Protein AF-A0A7C3XNY8-F1 (afdb_monomer)

Sequence (249 aa):
MNMNRGFSNSGWKVAAVLIVFAVLTIWLANQIARKTAIANVETVFAGAVVGDSQRLESARDAARNGQVDRAVHEYLTAIDEDPSTAAVAIPEMVGALLTAARQCADGNDHVSESRHINVCYQTLARLIQDDSRNRRLSRQAREKLFAETARVRSWGHDRARAHILEADRLRRAAKGFWNDDEDMQAQSLHMVNLAWSYYPHFTTEQWMVSKMYEIWADMKDELSGWQYRQVMERDRLLLGRVIEAPGRQ

Radius of gyration: 34.46 Å; Cα contacts (8 Å, |Δi|>4): 216; chains: 1; bounding box: 88×40×121 Å

Solvent-accessible surface area (backbone atoms only — not comparable to full-atom values): 13324 Å² total; per-residue (Å²): 142,81,86,83,81,81,79,64,87,60,59,64,58,54,52,52,52,53,52,54,51,52,52,51,52,54,53,50,52,52,53,49,52,51,54,52,52,52,53,53,50,52,52,54,50,51,57,51,55,56,58,62,43,54,38,46,49,52,12,49,53,26,40,76,70,67,37,51,72,57,12,47,50,29,30,52,48,36,29,73,77,38,38,80,49,30,52,56,37,52,62,51,47,50,50,44,37,53,49,52,19,49,54,24,46,78,68,70,34,56,65,61,16,51,49,33,51,51,51,49,50,52,51,48,51,48,52,51,54,52,33,74,75,66,65,64,54,46,72,65,23,48,55,45,52,54,52,50,48,52,50,52,39,52,50,44,26,55,49,29,51,50,28,44,54,51,16,51,51,30,44,55,55,22,72,72,45,103,57,77,38,62,66,40,34,50,51,15,47,48,25,36,45,55,25,51,50,36,53,72,83,32,54,72,50,67,67,57,54,54,48,44,50,54,54,46,55,53,41,63,73,69,36,54,78,64,60,48,49,51,47,52,61,73,45,39,77,49,49,68,70,74,75,69,68,94,78,87,130

Nearest PDB structures (foldseek):
  7oqs-assembly1_A-2  TM=2.641E-01  e=2.339E-01  Homo sapiens
  7oq8-assembly1_C  TM=2.379E-01  e=2.569E-01  Homo sapiens
  6y44-assembly1_A-2  TM=2.390E-01  e=3.246E-01  Homo sapiens
  8j07-assembly1_d3  TM=2.468E-01  e=2.956E-01  Homo sapiens

pLDDT: mean 81.44, std 16.88, range [32.78, 96.44]

Mean predicted aligned error: 12.91 Å

Secondary structure (DSSP, 8-state):
--------TTHHHHHHHHHHHHHHHHHHHHHHHHHHHHHHHHHHHHHHHHHHHHHHHHHHHHHHTT-HHHHHHHHHHHHHH-GGGHHHHHHHHHHHHHHHHHHHHHTT-HHHHHHHHHHHHHHHHHHHHHHHHH--S-HHHHHHHHHHHHHHHHHHHHHHHHHHHHHHHHHHHHTTSSS--HHHHHHHHHHHHHHHTTTTTT--SHHHHHHHHHHHHHHHHHS-HHHHHHHHHHTTTTTSS----S---

Structure (mmCIF, N/CA/C/O backbone):
data_AF-A0A7C3XNY8-F1
#
_entry.id   AF-A0A7C3XNY8-F1
#
loop_
_atom_site.group_PDB
_atom_site.id
_atom_site.type_symbol
_atom_site.label_atom_id
_atom_site.label_alt_id
_atom_site.label_comp_id
_atom_site.label_asym_id
_atom_site.label_entity_id
_atom_site.label_seq_id
_atom_site.pdbx_PDB_ins_code
_atom_site.Cartn_x
_atom_site.Cartn_y
_atom_site.Cartn_z
_atom_site.occupancy
_atom_site.B_iso_or_equiv
_atom_site.auth_seq_id
_atom_site.auth_comp_id
_atom_site.auth_asym_id
_atom_site.auth_atom_id
_atom_site.pdbx_PDB_model_num
ATOM 1 N N . MET A 1 1 ? -67.050 2.068 87.686 1.00 39.84 1 MET A N 1
ATOM 2 C CA . MET A 1 1 ? -65.901 1.495 86.953 1.00 39.84 1 MET A CA 1
ATOM 3 C C . MET A 1 1 ? -65.533 2.449 85.831 1.00 39.84 1 MET A C 1
ATOM 5 O O . MET A 1 1 ? -66.282 2.536 84.876 1.00 39.84 1 MET A O 1
ATOM 9 N N . ASN A 1 2 ? -64.443 3.200 85.977 1.00 40.66 2 ASN A N 1
ATOM 10 C CA . ASN A 1 2 ? -63.848 3.997 84.902 1.00 40.66 2 ASN A CA 1
ATOM 11 C C . ASN A 1 2 ? -62.331 3.941 85.096 1.00 40.66 2 ASN A C 1
ATOM 13 O O . ASN A 1 2 ? -61.802 4.541 86.028 1.00 40.66 2 ASN A O 1
ATOM 17 N N . MET A 1 3 ? -61.644 3.159 84.263 1.00 40.53 3 MET A N 1
ATOM 18 C CA . MET A 1 3 ? -60.184 3.132 84.210 1.00 40.53 3 MET A CA 1
ATOM 19 C C . MET A 1 3 ? -59.721 4.153 83.171 1.00 40.53 3 MET A C 1
ATOM 21 O O . MET A 1 3 ? -59.725 3.878 81.974 1.00 40.53 3 MET A O 1
ATOM 25 N N . ASN A 1 4 ? -59.309 5.331 83.639 1.00 44.25 4 ASN A N 1
ATOM 26 C CA . ASN A 1 4 ? -58.570 6.298 82.832 1.00 44.25 4 ASN A CA 1
ATOM 27 C C . ASN A 1 4 ? -57.123 5.803 82.675 1.00 44.25 4 ASN A C 1
ATOM 29 O O . ASN A 1 4 ? -56.337 5.845 83.621 1.00 44.25 4 ASN A O 1
ATOM 33 N N . ARG A 1 5 ? -56.763 5.327 81.479 1.00 52.94 5 ARG A N 1
ATOM 34 C CA . ARG A 1 5 ? -55.367 5.068 81.103 1.00 52.94 5 ARG A CA 1
ATOM 35 C C . ARG A 1 5 ? -54.710 6.389 80.708 1.00 52.94 5 ARG A C 1
ATOM 37 O O . ARG A 1 5 ? -54.901 6.872 79.597 1.00 52.94 5 ARG A O 1
ATOM 44 N N . GLY A 1 6 ? -53.930 6.964 81.618 1.00 47.25 6 GLY A N 1
ATOM 45 C CA . GLY A 1 6 ? -53.019 8.063 81.311 1.00 47.25 6 GLY A CA 1
ATOM 46 C C . GLY A 1 6 ? -51.830 7.553 80.500 1.00 47.25 6 GLY A C 1
ATOM 47 O O . GLY A 1 6 ? -50.854 7.071 81.069 1.00 47.25 6 GLY A O 1
ATOM 48 N N . PHE A 1 7 ? -51.902 7.647 79.172 1.00 48.78 7 PHE A N 1
ATOM 49 C CA . PHE A 1 7 ? -50.709 7.538 78.336 1.00 48.78 7 PHE A CA 1
ATOM 50 C C . PHE A 1 7 ? -49.888 8.821 78.491 1.00 48.78 7 PHE A C 1
ATOM 52 O O . PHE A 1 7 ? -50.322 9.912 78.131 1.00 48.78 7 PHE A O 1
ATOM 59 N N . SER A 1 8 ? -48.702 8.676 79.081 1.00 54.06 8 SER A N 1
ATOM 60 C CA . SER A 1 8 ? -47.742 9.756 79.291 1.00 54.06 8 SER A CA 1
ATOM 61 C C . SER A 1 8 ? -47.323 10.408 77.967 1.00 54.06 8 SER A C 1
ATOM 63 O O . SER A 1 8 ? -46.847 9.741 77.046 1.00 54.06 8 SER A O 1
ATOM 65 N N . ASN A 1 9 ? -47.399 11.739 77.924 1.00 56.97 9 ASN A N 1
ATOM 66 C CA . ASN A 1 9 ? -46.963 12.620 76.832 1.00 56.97 9 ASN A CA 1
ATOM 67 C C . ASN A 1 9 ? -45.448 12.551 76.506 1.00 56.97 9 ASN A C 1
ATOM 69 O O . ASN A 1 9 ? -44.964 13.307 75.662 1.00 56.97 9 ASN A O 1
ATOM 73 N N . SER A 1 10 ? -44.679 11.687 77.179 1.00 58.22 10 SER A N 1
ATOM 74 C CA . SER A 1 10 ? -43.235 11.514 76.977 1.00 58.22 10 SER A CA 1
ATOM 75 C C . SER A 1 10 ? -42.869 10.397 75.990 1.00 58.22 10 SER A C 1
ATOM 77 O O . SER A 1 10 ? -41.846 10.505 75.318 1.00 58.22 10 SER A O 1
ATOM 79 N N . GLY A 1 11 ? -43.696 9.354 75.846 1.00 58.97 11 GLY A N 1
ATOM 80 C CA . GLY A 1 11 ? -43.349 8.172 75.041 1.00 58.97 11 GLY A CA 1
ATOM 81 C C . GLY A 1 11 ? -43.287 8.440 73.534 1.00 58.97 11 GLY A C 1
ATOM 82 O O . GLY A 1 11 ? -42.390 7.957 72.846 1.00 58.97 11 GLY A O 1
ATOM 83 N N . TRP A 1 12 ? -44.192 9.276 73.018 1.00 66.12 12 TRP A N 1
ATOM 84 C CA . TRP A 1 12 ? -44.243 9.601 71.588 1.00 66.12 12 TRP A CA 1
ATOM 85 C C . TRP A 1 12 ? -43.076 10.492 71.140 1.00 66.12 12 TRP A C 1
ATOM 87 O O . TRP A 1 12 ? -42.595 10.360 70.017 1.00 66.12 12 TRP A O 1
ATOM 97 N N . LYS A 1 13 ? -42.568 11.353 72.033 1.00 66.44 13 LYS A N 1
ATOM 98 C CA . LYS A 1 13 ? -41.414 12.220 71.752 1.00 66.44 13 LYS A CA 1
ATOM 99 C C . LYS A 1 13 ? -40.127 11.410 71.609 1.00 66.44 13 LYS A C 1
ATOM 101 O O . LYS A 1 13 ? -39.345 11.671 70.701 1.00 66.44 13 LYS A O 1
ATOM 106 N N . VAL A 1 14 ? -39.935 10.396 72.456 1.00 71.62 14 VAL A N 1
ATOM 107 C CA . VAL A 1 14 ? -38.777 9.491 72.368 1.00 71.62 14 VAL A CA 1
ATOM 108 C C . VAL A 1 14 ? -38.838 8.652 71.088 1.00 71.62 14 VAL A C 1
ATOM 110 O O . VAL A 1 14 ? -37.839 8.545 70.380 1.00 71.62 14 VAL A O 1
ATOM 113 N N . ALA A 1 15 ? -40.016 8.128 70.736 1.00 71.62 15 ALA A N 1
ATOM 114 C CA . ALA A 1 15 ? -40.201 7.377 69.494 1.00 71.62 15 ALA A CA 1
ATOM 115 C C . ALA A 1 15 ? -39.922 8.232 68.242 1.00 71.62 15 ALA A C 1
ATOM 117 O O . ALA A 1 15 ? -39.244 7.774 67.324 1.00 71.62 15 ALA A O 1
ATOM 118 N N . ALA A 1 16 ? -40.373 9.491 68.222 1.00 73.50 16 ALA A N 1
ATOM 119 C CA . ALA A 1 16 ? -40.124 10.406 67.109 1.00 73.50 16 ALA A CA 1
ATOM 120 C C . ALA A 1 16 ? -38.626 10.710 66.917 1.00 73.50 16 ALA A C 1
ATOM 122 O O . ALA A 1 16 ? -38.138 10.699 65.788 1.00 73.50 16 ALA A O 1
ATOM 123 N N . VAL A 1 17 ? -37.877 10.918 68.007 1.00 79.12 17 VAL A N 1
ATOM 124 C CA . VAL A 1 17 ? -36.425 11.168 67.947 1.00 79.12 17 VAL A CA 1
ATOM 125 C C . VAL A 1 17 ? -35.667 9.955 67.398 1.00 79.12 17 VAL A C 1
ATOM 127 O O . VAL A 1 17 ? -34.785 10.119 66.557 1.00 79.12 17 VAL A O 1
ATOM 130 N N . LEU A 1 18 ? -36.035 8.738 67.809 1.00 79.94 18 LEU A N 1
ATOM 131 C CA . LEU A 1 18 ? -35.394 7.510 67.322 1.00 79.94 18 LEU A CA 1
ATOM 132 C C . LEU A 1 18 ? -35.643 7.271 65.827 1.00 79.94 18 LEU A C 1
ATOM 134 O O . LEU A 1 18 ? -34.727 6.865 65.113 1.00 79.94 18 LEU A O 1
ATOM 138 N N . ILE A 1 19 ? -36.850 7.571 65.337 1.00 81.56 19 ILE A N 1
ATOM 139 C CA . ILE A 1 19 ? -37.182 7.453 63.910 1.00 81.56 19 ILE A CA 1
ATOM 140 C C . ILE A 1 19 ? -36.365 8.451 63.085 1.00 81.56 19 ILE A C 1
ATOM 142 O O . ILE A 1 19 ? -35.768 8.069 62.080 1.00 81.56 19 ILE A O 1
ATOM 146 N N . VAL A 1 20 ? -36.284 9.712 63.520 1.00 82.25 20 VAL A N 1
ATOM 147 C CA . VAL A 1 20 ? -35.485 10.737 62.828 1.00 82.25 20 VAL A CA 1
ATOM 148 C C . VAL A 1 20 ? -34.008 10.339 62.781 1.00 82.25 20 VAL A C 1
ATOM 150 O O . VAL A 1 20 ? -33.376 10.449 61.731 1.00 82.25 20 VAL A O 1
ATOM 153 N N . PHE A 1 21 ? -33.471 9.810 63.883 1.00 85.88 21 PHE A N 1
ATOM 154 C CA . PHE A 1 21 ? -32.084 9.355 63.941 1.00 85.88 21 PHE A CA 1
ATOM 155 C C . PHE A 1 21 ? -31.817 8.173 62.995 1.00 85.88 21 PHE A C 1
ATOM 157 O O . PHE A 1 21 ? -30.821 8.180 62.275 1.00 85.88 21 PHE A O 1
ATOM 164 N N . ALA A 1 22 ? -32.729 7.197 62.929 1.00 82.06 22 ALA A N 1
ATOM 165 C CA . ALA A 1 22 ? -32.619 6.056 62.019 1.00 82.06 22 ALA A CA 1
ATOM 166 C C . ALA A 1 22 ? -32.701 6.466 60.536 1.00 82.06 22 ALA A C 1
ATOM 168 O O . ALA A 1 22 ? -31.967 5.946 59.699 1.00 82.06 22 ALA A O 1
ATOM 169 N N . VAL A 1 23 ? -33.562 7.429 60.195 1.00 84.31 23 VAL A N 1
ATOM 170 C CA . VAL A 1 23 ? -33.660 7.946 58.821 1.00 84.31 23 VAL A CA 1
ATOM 171 C C . VAL A 1 23 ? -32.375 8.676 58.420 1.00 84.31 23 VAL A C 1
ATOM 173 O O . VAL A 1 23 ? -31.877 8.481 57.310 1.00 84.31 23 VAL A O 1
ATOM 176 N N . LEU A 1 24 ? -31.800 9.471 59.325 1.00 82.94 24 LEU A N 1
ATOM 177 C CA . LEU A 1 24 ? -30.542 10.183 59.089 1.00 82.94 24 LEU A CA 1
ATOM 178 C C . LEU A 1 24 ? -29.357 9.234 58.894 1.00 82.94 24 LEU A C 1
ATOM 180 O O . LEU A 1 24 ? -28.549 9.457 57.992 1.00 82.94 24 LEU A O 1
ATOM 184 N N . THR A 1 25 ? -29.257 8.165 59.686 1.00 82.69 25 THR A N 1
ATOM 185 C CA . THR A 1 25 ? -28.163 7.195 59.543 1.00 82.69 25 THR A CA 1
ATOM 186 C C . THR A 1 25 ? -28.265 6.401 58.243 1.00 82.69 25 THR A C 1
ATOM 188 O O . THR A 1 25 ? -27.254 6.234 57.560 1.00 82.69 25 THR A O 1
ATOM 191 N N . ILE A 1 26 ? -29.471 5.991 57.835 1.00 80.50 26 ILE A N 1
ATOM 192 C CA . ILE A 1 26 ? -29.701 5.320 56.544 1.00 80.50 26 ILE A CA 1
ATOM 193 C C . ILE A 1 26 ? -29.379 6.260 55.375 1.00 80.50 26 ILE A C 1
ATOM 195 O O . ILE A 1 26 ? -28.720 5.857 54.414 1.00 80.50 26 ILE A O 1
ATOM 199 N N . TRP A 1 27 ? -29.803 7.524 55.455 1.00 86.88 27 TRP A N 1
ATOM 200 C CA . TRP A 1 27 ? -29.508 8.518 54.424 1.00 86.88 27 TRP A CA 1
ATOM 201 C C . TRP A 1 27 ? -28.001 8.764 54.285 1.00 86.88 27 TRP A C 1
ATOM 203 O O . TRP A 1 27 ? -27.476 8.758 53.170 1.00 86.88 27 TRP A O 1
ATOM 213 N N . LEU A 1 28 ? -27.288 8.905 55.406 1.00 83.12 28 LEU A N 1
ATOM 214 C CA . LEU A 1 28 ? -25.843 9.126 55.413 1.00 83.12 28 LEU A CA 1
ATOM 215 C C . LEU A 1 28 ? -25.074 7.906 54.884 1.00 83.12 28 LEU A C 1
ATOM 217 O O . LEU A 1 28 ? -24.166 8.066 54.070 1.00 83.12 28 LEU A O 1
ATOM 221 N N . ALA A 1 29 ? -25.472 6.690 55.269 1.00 77.12 29 ALA A N 1
ATOM 222 C CA . ALA A 1 29 ? -24.889 5.455 54.745 1.00 77.12 29 ALA A CA 1
ATOM 223 C C . ALA A 1 29 ? -25.070 5.335 53.221 1.00 77.12 29 ALA A C 1
ATOM 225 O O . ALA A 1 29 ? -24.130 4.973 52.514 1.00 77.12 29 ALA A O 1
ATOM 226 N N . ASN A 1 30 ? -26.240 5.714 52.696 1.00 77.06 30 ASN A N 1
ATOM 227 C CA . ASN A 1 30 ? -26.507 5.718 51.256 1.00 77.06 30 ASN A CA 1
ATOM 228 C C . ASN A 1 30 ? -25.664 6.775 50.513 1.00 77.06 30 ASN A C 1
ATOM 230 O O . ASN A 1 30 ? -25.155 6.516 49.425 1.00 77.06 30 ASN A O 1
ATOM 234 N N . GLN A 1 31 ? -25.452 7.954 51.109 1.00 75.06 31 GLN A N 1
ATOM 235 C CA . GLN A 1 31 ? -24.567 8.984 50.546 1.00 75.06 31 GLN A CA 1
ATOM 236 C C . GLN A 1 31 ? -23.103 8.533 50.506 1.00 75.06 31 GLN A C 1
ATOM 238 O O . GLN A 1 31 ? -22.423 8.743 49.501 1.00 75.06 31 GLN A O 1
ATOM 243 N N . ILE A 1 32 ? -22.622 7.885 51.569 1.00 71.62 32 ILE A N 1
ATOM 244 C CA . ILE A 1 32 ? -21.257 7.349 51.626 1.00 71.62 32 ILE A CA 1
ATOM 245 C C . ILE A 1 32 ? -21.088 6.242 50.584 1.00 71.62 32 ILE A C 1
ATOM 247 O O . ILE A 1 32 ? -20.154 6.323 49.794 1.00 71.62 32 ILE A O 1
ATOM 251 N N . ALA A 1 33 ? -22.021 5.285 50.509 1.00 66.62 33 ALA A N 1
ATOM 252 C CA . ALA A 1 33 ? -21.991 4.199 49.528 1.00 66.62 33 ALA A CA 1
ATOM 253 C C . ALA A 1 33 ? -22.005 4.706 48.076 1.00 66.62 33 ALA A C 1
ATOM 255 O O . ALA A 1 33 ? -21.286 4.183 47.228 1.00 66.62 33 ALA A O 1
ATOM 256 N N . ARG A 1 34 ? -22.780 5.761 47.781 1.00 65.19 34 ARG A N 1
ATOM 257 C CA . ARG A 1 34 ? -22.764 6.413 46.461 1.00 65.19 34 ARG A CA 1
ATOM 258 C C . ARG A 1 34 ? -21.417 7.060 46.159 1.00 65.19 34 ARG A C 1
ATOM 260 O O . ARG A 1 34 ? -20.921 6.910 45.049 1.00 65.19 34 ARG A O 1
ATOM 267 N N . LYS A 1 35 ? -20.806 7.746 47.129 1.00 65.19 35 LYS A N 1
ATOM 268 C CA . LYS A 1 35 ? -19.493 8.380 46.941 1.00 65.19 35 LYS A CA 1
ATOM 269 C C . LYS A 1 35 ? -18.373 7.357 46.745 1.00 65.19 35 LYS A C 1
ATOM 271 O O . LYS A 1 35 ? -17.545 7.557 45.864 1.00 65.19 35 LYS A O 1
ATOM 276 N N . THR A 1 36 ? -18.361 6.254 47.494 1.00 60.28 36 THR A N 1
ATOM 277 C CA . THR A 1 36 ? -17.382 5.174 47.280 1.00 60.28 36 THR A CA 1
ATOM 278 C C . THR A 1 36 ? -17.618 4.423 45.975 1.00 60.28 36 THR A C 1
ATOM 280 O O . THR A 1 36 ? -16.649 4.077 45.309 1.00 60.28 36 THR A O 1
ATOM 283 N N . ALA A 1 37 ? -18.870 4.217 45.556 1.00 53.56 37 ALA A N 1
ATOM 284 C CA . ALA A 1 37 ? -19.161 3.631 44.248 1.00 53.56 37 ALA A CA 1
ATOM 285 C C . ALA A 1 37 ? -18.648 4.516 43.099 1.00 53.56 37 ALA A C 1
ATOM 287 O O . ALA A 1 37 ? -18.030 4.002 42.175 1.00 53.56 37 ALA A O 1
ATOM 288 N N . ILE A 1 38 ? -18.833 5.838 43.183 1.00 55.66 38 ILE A N 1
ATOM 289 C CA . ILE A 1 38 ? -18.315 6.788 42.184 1.00 55.66 38 ILE A CA 1
ATOM 290 C C . ILE A 1 38 ? -16.777 6.786 42.169 1.00 55.66 38 ILE A C 1
ATOM 292 O O . ILE A 1 38 ? -16.191 6.649 41.102 1.00 55.66 38 ILE A O 1
ATOM 296 N N . ALA A 1 39 ? -16.118 6.826 43.331 1.00 50.12 39 ALA A N 1
ATOM 297 C CA . ALA A 1 39 ? -14.653 6.799 43.417 1.00 50.12 39 ALA A CA 1
ATOM 298 C C . ALA A 1 39 ? -14.035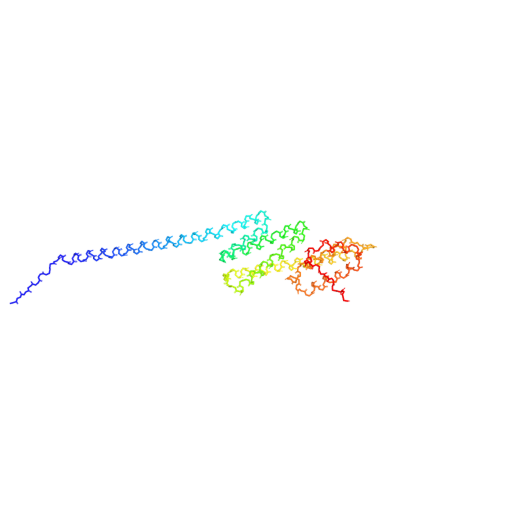 5.477 42.907 1.00 50.12 39 ALA A C 1
ATOM 300 O O . ALA A 1 39 ? -12.974 5.471 42.280 1.00 50.12 39 ALA A O 1
ATOM 301 N N . ASN A 1 40 ? -14.710 4.345 43.130 1.00 51.59 40 ASN A N 1
ATOM 302 C CA . ASN A 1 40 ? -14.279 3.050 42.597 1.00 51.59 40 ASN A CA 1
ATOM 303 C C . ASN A 1 40 ? -14.484 2.960 41.079 1.00 51.59 40 ASN A C 1
ATOM 305 O O . ASN A 1 40 ? -13.678 2.358 40.380 1.00 51.59 40 ASN A O 1
ATOM 309 N N . VAL A 1 41 ? -15.537 3.586 40.553 1.00 49.66 41 VAL A N 1
ATOM 310 C CA . VAL A 1 41 ? -15.760 3.688 39.108 1.00 49.66 41 VAL A CA 1
ATOM 311 C C . VAL A 1 41 ? -14.689 4.582 38.466 1.00 49.66 41 VAL A C 1
ATOM 313 O O . VAL A 1 41 ? -14.088 4.186 37.473 1.00 49.66 41 VAL A O 1
ATOM 316 N N . GLU A 1 42 ? -14.364 5.729 39.066 1.00 41.38 42 GLU A N 1
ATOM 317 C CA . GLU A 1 42 ? -13.316 6.640 38.581 1.00 41.38 42 GLU A CA 1
ATOM 318 C C . GLU A 1 42 ? -11.915 6.015 38.597 1.00 41.38 42 GLU A C 1
ATOM 320 O O . GLU A 1 42 ? -11.148 6.214 37.659 1.00 41.38 42 GLU A O 1
ATOM 325 N N . THR A 1 43 ? -11.576 5.214 39.609 1.00 48.59 43 THR A N 1
ATOM 326 C CA . THR A 1 43 ? -10.275 4.522 39.673 1.00 48.59 43 THR A CA 1
ATOM 327 C C . THR A 1 43 ? -10.163 3.372 38.669 1.00 48.59 43 THR A C 1
ATOM 329 O O . THR A 1 43 ? -9.094 3.182 38.090 1.00 48.59 43 THR A O 1
ATOM 332 N N . VAL A 1 44 ? -11.255 2.654 38.386 1.00 49.75 44 VAL A N 1
ATOM 333 C CA . VAL A 1 44 ? -11.295 1.633 37.321 1.00 49.75 44 VAL A CA 1
ATOM 334 C C . VAL A 1 44 ? -11.183 2.276 35.935 1.00 49.75 44 VAL A C 1
ATOM 336 O O . VAL A 1 44 ? -10.427 1.786 35.098 1.00 49.75 44 VAL A O 1
ATOM 339 N N . PHE A 1 45 ? -11.852 3.410 35.702 1.00 46.78 45 PHE A N 1
ATOM 340 C CA . PHE A 1 45 ? -11.704 4.159 34.451 1.00 46.78 45 PHE A CA 1
ATOM 341 C C . PHE A 1 45 ? -10.317 4.796 34.307 1.00 46.78 45 PHE A C 1
ATOM 343 O O . PHE A 1 45 ? -9.749 4.751 33.222 1.00 46.78 45 PHE A O 1
ATOM 350 N N . ALA A 1 46 ? -9.721 5.321 35.380 1.00 38.19 46 ALA A N 1
ATOM 351 C CA . ALA A 1 46 ? -8.362 5.858 35.339 1.00 38.19 46 ALA A CA 1
ATOM 352 C C . ALA A 1 46 ? -7.314 4.762 35.071 1.00 38.19 46 ALA A C 1
ATOM 354 O O . ALA A 1 46 ? -6.383 4.988 34.306 1.00 38.19 46 ALA A O 1
ATOM 355 N N . GLY A 1 47 ? -7.480 3.562 35.638 1.00 38.28 47 GLY A N 1
ATOM 356 C CA . GLY A 1 47 ? -6.598 2.421 35.371 1.00 38.28 47 GLY A CA 1
ATOM 357 C C . GLY A 1 47 ? -6.683 1.898 33.931 1.00 38.28 47 GLY A C 1
ATOM 358 O O . GLY A 1 47 ? -5.653 1.565 33.352 1.00 38.28 47 GLY A O 1
ATOM 359 N N . ALA A 1 48 ? -7.882 1.879 33.335 1.00 43.56 48 ALA A N 1
ATOM 360 C CA . ALA A 1 48 ? -8.086 1.488 31.936 1.00 43.56 48 ALA A CA 1
ATOM 361 C C . ALA A 1 48 ? -7.546 2.544 30.948 1.00 43.56 48 ALA A C 1
ATOM 363 O O . ALA A 1 48 ? -6.817 2.210 30.021 1.00 43.56 48 ALA A O 1
ATOM 364 N N . VAL A 1 49 ? -7.791 3.834 31.208 1.00 44.28 49 VAL A N 1
ATOM 365 C CA . VAL A 1 49 ? -7.337 4.944 30.344 1.00 44.28 49 VAL A CA 1
ATOM 366 C C . VAL A 1 49 ? -5.809 5.113 30.346 1.00 44.28 49 VAL A C 1
ATOM 368 O O . VAL A 1 49 ? -5.228 5.530 29.343 1.00 44.28 49 VAL A O 1
ATOM 371 N N . VAL A 1 50 ? -5.128 4.792 31.452 1.00 46.41 50 VAL A N 1
ATOM 372 C CA . VAL A 1 50 ? -3.659 4.899 31.540 1.00 46.41 50 VAL A CA 1
ATOM 373 C C . VAL A 1 50 ? -2.962 3.793 30.733 1.00 46.41 50 VAL A C 1
ATOM 375 O O . VAL A 1 50 ? -1.961 4.085 30.075 1.00 46.41 50 VAL A O 1
ATOM 378 N N . GLY A 1 51 ? -3.516 2.573 30.708 1.00 49.28 51 GLY A N 1
ATOM 379 C CA . GLY A 1 51 ? -3.012 1.453 29.898 1.00 49.28 51 GLY A CA 1
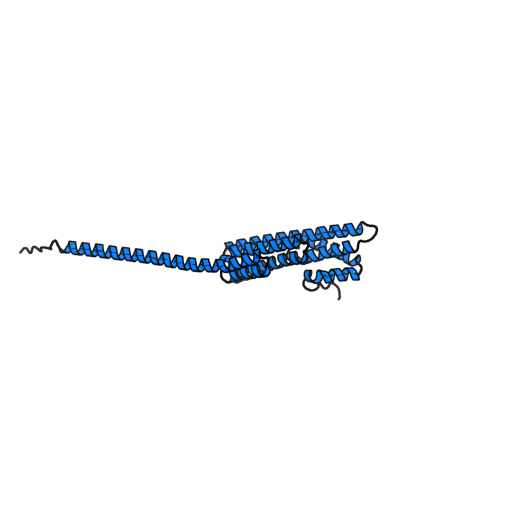ATOM 380 C C . GLY A 1 51 ? -3.158 1.680 28.389 1.00 49.28 51 GLY A C 1
ATOM 381 O O . GLY A 1 51 ? -2.179 1.530 27.656 1.00 49.28 51 GLY A O 1
ATOM 382 N N . ASP A 1 52 ? -4.329 2.157 27.951 1.00 56.09 52 ASP A N 1
ATOM 383 C CA . ASP A 1 52 ? -4.620 2.474 26.541 1.00 56.09 52 ASP A CA 1
ATOM 384 C C . ASP A 1 52 ? -3.649 3.515 25.962 1.00 56.09 52 ASP A C 1
ATOM 386 O O . ASP A 1 52 ? -3.325 3.507 24.773 1.00 56.09 52 ASP A O 1
ATOM 390 N N . SER A 1 53 ? -3.153 4.421 26.811 1.00 64.31 53 SER A N 1
ATOM 391 C CA . SER A 1 53 ? -2.294 5.525 26.384 1.00 64.31 53 SER A CA 1
ATOM 392 C C . SER A 1 53 ? -0.841 5.123 26.133 1.00 64.31 53 SER A C 1
ATOM 394 O O . SER A 1 53 ? -0.221 5.676 25.230 1.00 64.31 53 SER A O 1
ATOM 396 N N . GLN A 1 54 ? -0.275 4.168 26.882 1.00 83.25 54 GLN A N 1
ATOM 397 C CA . GLN A 1 54 ? 1.179 3.969 26.861 1.00 83.25 54 GLN A CA 1
ATOM 398 C C . GLN A 1 54 ? 1.653 3.286 25.572 1.00 83.25 54 GLN A C 1
ATOM 400 O O . GLN A 1 54 ? 2.656 3.700 24.988 1.00 83.25 54 GLN A O 1
ATOM 405 N N . ARG A 1 55 ? 0.926 2.263 25.102 1.00 87.44 55 ARG A N 1
ATOM 406 C CA . ARG A 1 55 ? 1.239 1.588 23.832 1.00 87.44 55 ARG A CA 1
ATOM 407 C C . ARG A 1 55 ? 0.978 2.482 22.632 1.00 87.44 55 ARG A C 1
ATOM 409 O O . ARG A 1 55 ? 1.829 2.565 21.751 1.00 87.44 55 ARG A O 1
ATOM 416 N N . LEU A 1 56 ? -0.148 3.200 22.624 1.00 89.88 56 LEU A N 1
ATOM 417 C CA . LEU A 1 56 ? -0.448 4.166 21.567 1.00 89.88 56 LEU A CA 1
ATOM 418 C C . LEU A 1 56 ? 0.589 5.289 21.521 1.00 89.88 56 LEU A C 1
ATOM 420 O O . LEU A 1 56 ? 1.041 5.648 20.437 1.00 89.88 56 LEU A O 1
ATOM 424 N N . GLU A 1 57 ? 1.024 5.808 22.669 1.00 90.50 57 GLU A N 1
ATOM 425 C CA . GLU A 1 57 ? 2.060 6.840 22.692 1.00 90.50 57 GLU A CA 1
ATOM 426 C C . GLU A 1 57 ? 3.412 6.289 22.230 1.00 90.50 57 GLU A C 1
ATOM 428 O O . GLU A 1 57 ? 4.063 6.908 21.392 1.00 90.50 57 GLU A O 1
ATOM 433 N N . SER A 1 58 ? 3.789 5.071 22.641 1.00 91.88 58 SER A N 1
ATOM 434 C CA . SER A 1 58 ? 4.999 4.431 22.109 1.00 91.88 58 SER A CA 1
ATOM 435 C C . SER A 1 58 ? 4.920 4.198 20.596 1.00 91.88 58 SER A C 1
ATOM 437 O O . SER A 1 58 ? 5.940 4.318 19.911 1.00 91.88 58 SER A O 1
ATOM 439 N N . ALA A 1 59 ? 3.743 3.861 20.062 1.00 92.12 59 ALA A N 1
ATOM 440 C CA . ALA A 1 59 ? 3.523 3.700 18.628 1.00 92.12 59 ALA A CA 1
ATOM 441 C C . ALA A 1 59 ? 3.663 5.036 17.884 1.00 92.12 59 ALA A C 1
ATOM 443 O O . ALA A 1 59 ? 4.312 5.107 16.837 1.00 92.12 59 ALA A O 1
ATOM 444 N N . ARG A 1 60 ? 3.111 6.115 18.448 1.00 92.94 60 ARG A N 1
ATOM 445 C CA . ARG A 1 60 ? 3.223 7.479 17.913 1.00 92.94 60 ARG A CA 1
ATOM 446 C C . ARG A 1 60 ? 4.657 7.982 17.930 1.00 92.94 60 ARG A C 1
ATOM 448 O O . ARG A 1 60 ? 5.102 8.543 16.931 1.00 92.94 60 ARG A O 1
ATOM 455 N N . ASP A 1 61 ? 5.393 7.749 19.009 1.00 93.19 61 ASP A N 1
ATOM 456 C CA . ASP A 1 61 ? 6.806 8.114 19.103 1.00 93.19 61 ASP A CA 1
ATOM 457 C C . ASP A 1 61 ? 7.651 7.334 18.095 1.00 93.19 61 ASP A C 1
ATOM 459 O O . ASP A 1 61 ? 8.487 7.916 17.403 1.00 93.19 61 ASP A O 1
ATOM 463 N N . ALA A 1 62 ? 7.399 6.031 17.936 1.00 91.75 62 ALA A N 1
ATOM 464 C CA . ALA A 1 62 ? 8.038 5.242 16.889 1.00 91.75 62 ALA A CA 1
ATOM 465 C C . ALA A 1 62 ? 7.722 5.805 15.490 1.00 91.75 62 ALA A C 1
ATOM 467 O O . ALA A 1 62 ? 8.638 5.981 14.686 1.00 91.75 62 ALA A O 1
ATOM 468 N N . ALA A 1 63 ? 6.465 6.171 15.218 1.00 88.38 63 ALA A N 1
ATOM 469 C CA . ALA A 1 63 ? 6.056 6.756 13.941 1.00 88.38 63 ALA A CA 1
ATOM 470 C C . ALA A 1 63 ? 6.730 8.114 13.677 1.00 88.38 63 ALA A C 1
ATOM 472 O O . ALA A 1 63 ? 7.246 8.340 12.583 1.00 88.38 63 ALA A O 1
ATOM 473 N N . ARG A 1 64 ? 6.783 9.001 14.681 1.00 88.50 64 ARG A N 1
ATOM 474 C CA . ARG A 1 64 ? 7.457 10.311 14.596 1.00 88.50 64 ARG A CA 1
ATOM 475 C C . ARG A 1 64 ? 8.955 10.180 14.338 1.00 88.50 64 ARG A C 1
ATOM 477 O O . ARG A 1 64 ? 9.520 10.995 13.618 1.00 88.50 64 ARG A O 1
ATOM 484 N N . ASN A 1 65 ? 9.577 9.139 14.885 1.00 89.38 65 ASN A N 1
ATOM 485 C CA . ASN A 1 65 ? 10.995 8.840 14.698 1.00 89.38 65 ASN A CA 1
ATOM 486 C C . ASN A 1 65 ? 11.289 8.033 13.418 1.00 89.38 65 ASN A C 1
ATOM 488 O O . ASN A 1 65 ? 12.408 7.552 13.247 1.00 89.38 65 ASN A O 1
ATOM 492 N N . GLY A 1 66 ? 10.300 7.832 12.537 1.00 83.88 66 GLY A N 1
ATOM 493 C CA . GLY A 1 66 ? 10.462 7.070 11.293 1.00 83.88 66 GLY A CA 1
ATOM 494 C C . GLY A 1 66 ? 10.649 5.560 11.494 1.00 83.88 66 GLY A C 1
ATOM 495 O O . GLY A 1 66 ? 10.973 4.845 10.550 1.00 83.88 66 GLY A O 1
ATOM 496 N N . GLN A 1 67 ? 10.431 5.044 12.707 1.00 89.25 67 GLN A N 1
ATOM 497 C CA . GLN A 1 67 ? 10.517 3.619 13.038 1.00 89.25 67 GLN A CA 1
ATOM 498 C C . GLN A 1 67 ? 9.194 2.921 12.691 1.00 89.25 67 GLN A C 1
ATOM 500 O O . GLN A 1 67 ? 8.466 2.467 13.571 1.00 89.25 67 GLN A O 1
ATOM 505 N N . VAL A 1 68 ? 8.866 2.860 11.399 1.00 87.50 68 VAL A N 1
ATOM 506 C CA . VAL A 1 68 ? 7.550 2.425 10.895 1.00 87.50 68 VAL A CA 1
ATOM 507 C C . VAL A 1 68 ? 7.196 1.001 11.324 1.00 87.50 68 VAL A C 1
ATOM 509 O O . VAL A 1 68 ? 6.112 0.788 11.858 1.00 87.50 68 VAL A O 1
ATOM 512 N N . ASP A 1 69 ? 8.111 0.041 11.166 1.00 87.31 69 ASP A N 1
ATOM 513 C CA . ASP A 1 69 ? 7.871 -1.358 11.556 1.00 87.31 69 ASP A CA 1
ATOM 514 C C . ASP A 1 69 ? 7.562 -1.481 13.057 1.00 87.31 69 ASP A C 1
ATOM 516 O O . ASP A 1 69 ? 6.653 -2.209 13.463 1.00 87.31 69 ASP A O 1
ATOM 520 N N . ARG A 1 70 ? 8.273 -0.707 13.890 1.00 90.50 70 ARG A N 1
ATOM 521 C CA . ARG A 1 70 ? 8.011 -0.637 15.330 1.00 90.50 70 ARG A CA 1
ATOM 522 C C . ARG A 1 70 ? 6.665 0.022 15.615 1.00 90.50 70 ARG A C 1
ATOM 524 O O . ARG A 1 70 ? 5.917 -0.494 16.432 1.00 90.50 70 ARG A O 1
ATOM 531 N N . ALA A 1 71 ? 6.340 1.122 14.941 1.00 90.88 71 ALA A N 1
ATOM 532 C CA . ALA A 1 71 ? 5.062 1.803 15.118 1.00 90.88 71 ALA A CA 1
ATOM 533 C C . ALA A 1 71 ? 3.884 0.869 14.811 1.00 90.88 71 ALA A C 1
ATOM 535 O O . ALA A 1 71 ? 2.963 0.763 15.615 1.00 90.88 71 ALA A O 1
ATOM 536 N N . VAL A 1 72 ? 3.942 0.140 13.691 1.00 91.25 72 VAL A N 1
ATOM 537 C CA . VAL A 1 72 ? 2.933 -0.865 13.319 1.00 91.25 72 VAL A CA 1
ATOM 538 C C . VAL A 1 72 ? 2.822 -1.946 14.387 1.00 91.25 72 VAL A C 1
ATOM 540 O O . VAL A 1 72 ? 1.716 -2.276 14.806 1.00 91.25 72 VAL A O 1
ATOM 543 N N . HIS A 1 73 ? 3.954 -2.473 14.859 1.00 92.12 73 HIS A N 1
ATOM 544 C CA . HIS A 1 73 ? 3.960 -3.479 15.916 1.00 92.12 73 HIS A CA 1
ATOM 545 C C . HIS A 1 73 ? 3.295 -2.978 17.207 1.00 92.12 73 HIS A C 1
ATOM 547 O O . HIS A 1 73 ? 2.466 -3.686 17.776 1.00 92.12 73 HIS A O 1
ATOM 553 N N . GLU A 1 74 ? 3.609 -1.760 17.648 1.00 93.00 74 GLU A N 1
ATOM 554 C CA . GLU A 1 74 ? 3.032 -1.174 18.863 1.00 93.00 74 GLU A CA 1
ATOM 555 C C . GLU A 1 74 ? 1.532 -0.862 18.694 1.00 93.00 74 GLU A C 1
ATOM 557 O O . GLU A 1 74 ? 0.758 -1.142 19.606 1.00 93.00 74 GLU A O 1
ATOM 562 N N . TYR A 1 75 ? 1.080 -0.376 17.525 1.00 94.25 75 TYR A N 1
ATOM 563 C CA . TYR A 1 75 ? -0.355 -0.190 17.254 1.00 94.25 75 TYR A CA 1
ATOM 564 C C . TYR A 1 75 ? -1.123 -1.515 17.267 1.00 94.25 75 TYR A C 1
ATOM 566 O O . TYR A 1 75 ? -2.204 -1.587 17.845 1.00 94.25 75 TYR A O 1
ATOM 574 N N . LEU A 1 76 ? -0.582 -2.566 16.646 1.00 93.06 76 LEU A N 1
ATOM 575 C CA . LEU A 1 76 ? -1.214 -3.888 16.657 1.00 93.06 76 LEU A CA 1
ATOM 576 C C . LEU A 1 76 ? -1.250 -4.480 18.065 1.00 93.06 76 LEU A C 1
ATOM 578 O O . LEU A 1 76 ? -2.274 -5.018 18.471 1.00 93.06 76 LEU A O 1
ATOM 582 N N . THR A 1 77 ? -0.171 -4.308 18.828 1.00 93.00 77 THR A N 1
ATOM 583 C CA . THR A 1 77 ? -0.113 -4.735 20.230 1.00 93.00 77 THR A CA 1
ATOM 584 C C . THR A 1 77 ? -1.160 -3.999 21.067 1.00 93.00 77 THR A C 1
ATOM 586 O O . THR A 1 77 ? -1.871 -4.641 21.832 1.00 93.00 77 THR A O 1
ATOM 589 N N . ALA A 1 78 ? -1.332 -2.687 20.866 1.00 92.25 78 ALA A N 1
ATOM 590 C CA . ALA A 1 78 ? -2.381 -1.911 21.531 1.00 92.25 78 ALA A CA 1
ATOM 591 C C . ALA A 1 78 ? -3.790 -2.445 21.214 1.00 92.25 78 ALA A C 1
ATOM 593 O O . ALA A 1 78 ? -4.611 -2.575 22.115 1.00 92.25 78 ALA A O 1
ATOM 594 N N . ILE A 1 79 ? -4.053 -2.812 19.953 1.00 92.31 79 ILE A N 1
ATOM 595 C CA . ILE A 1 79 ? -5.334 -3.401 19.525 1.00 92.31 79 ILE A CA 1
ATOM 596 C C . ILE A 1 79 ? -5.557 -4.788 20.146 1.00 92.31 79 ILE A C 1
ATOM 598 O O . ILE A 1 79 ? -6.685 -5.134 20.502 1.00 92.31 79 ILE A O 1
ATOM 602 N N . ASP A 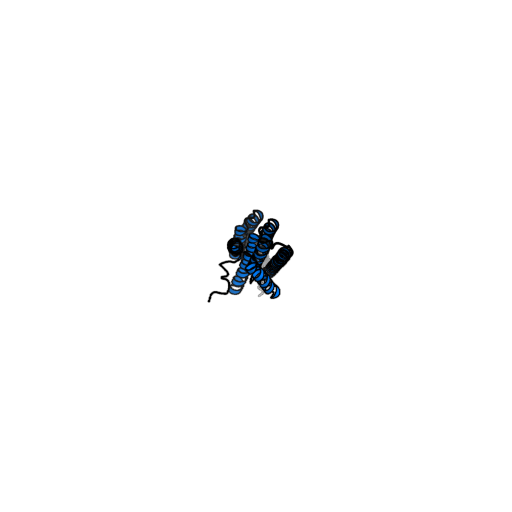1 80 ? -4.505 -5.601 20.242 1.00 91.12 80 ASP A N 1
ATOM 603 C CA . ASP A 1 80 ? -4.588 -6.955 20.790 1.00 91.12 80 ASP A CA 1
ATOM 604 C C . ASP A 1 80 ? -4.813 -6.957 22.309 1.00 91.12 80 ASP A C 1
ATOM 606 O O . ASP A 1 80 ? -5.601 -7.783 22.799 1.00 91.12 80 ASP A O 1
ATOM 610 N N . GLU A 1 81 ? -4.139 -6.040 23.019 1.00 90.62 81 GLU A N 1
ATOM 611 C CA . GLU A 1 81 ? -4.261 -5.797 24.463 1.00 90.62 81 GLU A CA 1
ATOM 612 C C . GLU A 1 81 ? -5.632 -5.188 24.806 1.00 90.62 81 GLU A C 1
ATOM 614 O O . GLU A 1 81 ? -6.342 -5.737 25.653 1.00 90.62 81 GLU A O 1
ATOM 619 N N . ASP A 1 82 ? -6.044 -4.127 24.102 1.00 90.25 82 ASP A N 1
ATOM 620 C CA . ASP A 1 82 ? -7.379 -3.536 24.208 1.00 90.25 82 ASP A CA 1
ATOM 621 C C . ASP A 1 82 ? -8.004 -3.236 22.826 1.00 90.25 82 ASP A C 1
ATOM 623 O O . ASP A 1 82 ? -7.716 -2.211 22.194 1.00 90.25 82 ASP A O 1
ATOM 627 N N . PRO A 1 83 ? -8.965 -4.065 22.375 1.00 90.12 83 PRO A N 1
ATOM 628 C CA . PRO A 1 83 ? -9.697 -3.837 21.131 1.00 90.12 83 PRO A CA 1
ATOM 629 C C . PRO A 1 83 ? -10.498 -2.527 21.083 1.00 90.12 83 PRO A C 1
ATOM 631 O O . PRO A 1 83 ? -10.926 -2.122 19.995 1.00 90.12 83 PRO A O 1
ATOM 634 N N . SER A 1 84 ? -10.745 -1.862 22.221 1.00 87.81 84 SER A N 1
ATOM 635 C CA . SER A 1 84 ? -11.448 -0.575 22.249 1.00 87.81 84 SER A CA 1
ATOM 636 C C . SER A 1 84 ? -10.611 0.550 21.615 1.00 87.81 84 SER A C 1
ATOM 638 O O . SER A 1 84 ? -11.165 1.409 20.917 1.00 87.81 84 SER A O 1
ATOM 640 N N . THR A 1 85 ? -9.278 0.461 21.708 1.00 90.94 85 THR A N 1
ATOM 641 C CA . THR A 1 85 ? -8.332 1.394 21.071 1.00 90.94 85 THR A CA 1
ATOM 642 C C . THR A 1 85 ? -8.324 1.335 19.541 1.00 90.94 85 THR A C 1
ATOM 644 O O . THR A 1 85 ? -7.885 2.283 18.882 1.00 90.94 85 THR A O 1
ATOM 647 N N . ALA A 1 86 ? -8.847 0.265 18.933 1.00 91.69 86 ALA A N 1
ATOM 648 C CA . ALA A 1 86 ? -8.735 0.015 17.496 1.00 91.69 86 ALA A CA 1
ATOM 649 C C . ALA A 1 86 ? -9.314 1.131 16.615 1.00 91.69 86 ALA A C 1
ATOM 651 O O . ALA A 1 86 ? -8.787 1.407 15.536 1.00 91.69 86 ALA A O 1
ATOM 652 N N . ALA A 1 87 ? -10.362 1.820 17.076 1.00 90.62 87 ALA A N 1
ATOM 653 C CA . ALA A 1 87 ? -10.951 2.940 16.342 1.00 90.62 87 ALA A CA 1
ATOM 654 C C . ALA A 1 87 ? -9.990 4.136 16.175 1.00 90.62 87 ALA A C 1
ATOM 656 O O . ALA A 1 87 ? -10.175 4.932 15.251 1.00 90.62 87 ALA A O 1
ATOM 657 N N . VAL A 1 88 ? -8.984 4.250 17.048 1.00 92.06 88 VAL A N 1
ATOM 658 C CA . VAL A 1 88 ? -7.929 5.274 17.019 1.00 92.06 88 VAL A CA 1
ATOM 659 C C . VAL A 1 88 ? -6.649 4.712 16.397 1.00 92.06 88 VAL A C 1
ATOM 661 O O . VAL A 1 88 ? -6.095 5.320 15.484 1.00 92.06 88 VAL A O 1
ATOM 664 N N . ALA A 1 89 ? -6.225 3.522 16.829 1.00 93.19 89 ALA A N 1
ATOM 665 C CA . ALA A 1 89 ? -4.981 2.894 16.391 1.00 93.19 89 ALA A CA 1
ATOM 666 C C . ALA A 1 89 ? -4.945 2.625 14.877 1.00 93.19 89 ALA A C 1
ATOM 668 O O . ALA A 1 89 ? -3.929 2.867 14.230 1.00 93.19 89 ALA A O 1
ATOM 669 N N . ILE A 1 90 ? -6.056 2.159 14.289 1.00 94.69 90 ILE A N 1
ATOM 670 C CA . ILE A 1 90 ? -6.099 1.786 12.867 1.00 94.69 90 ILE A CA 1
ATOM 671 C C . ILE A 1 90 ? -5.842 3.003 11.953 1.00 94.69 90 ILE A C 1
ATOM 673 O O . ILE A 1 90 ? -4.920 2.927 11.136 1.00 94.69 90 ILE A O 1
ATOM 677 N N . PRO A 1 91 ? -6.574 4.134 12.068 1.00 94.06 91 PRO A N 1
ATOM 678 C CA . PRO A 1 91 ? -6.280 5.323 11.266 1.00 94.06 91 PRO A CA 1
ATOM 679 C C . PRO A 1 91 ? -4.873 5.891 11.475 1.00 94.06 91 PRO A C 1
ATOM 681 O O . PRO A 1 91 ? -4.251 6.336 10.510 1.00 94.06 91 PRO A O 1
ATOM 684 N N . GLU A 1 92 ? -4.359 5.882 12.708 1.00 94.06 92 GLU A N 1
ATOM 685 C CA . GLU A 1 92 ? -3.023 6.408 13.016 1.00 94.06 92 GLU A CA 1
ATOM 686 C C . GLU A 1 92 ? -1.913 5.544 12.401 1.00 94.06 92 GLU A C 1
ATOM 688 O O . GLU A 1 92 ? -1.012 6.071 11.744 1.00 94.06 92 GLU A O 1
ATOM 693 N N . MET A 1 93 ? -2.023 4.219 12.522 1.00 94.44 93 MET A N 1
ATOM 694 C CA . MET A 1 93 ? -1.121 3.258 11.882 1.00 94.44 93 MET A CA 1
ATOM 695 C C . MET A 1 93 ? -1.099 3.434 10.360 1.00 94.44 93 MET A C 1
ATOM 697 O O . MET A 1 93 ? -0.030 3.514 9.750 1.00 94.44 93 MET A O 1
ATOM 701 N N . VAL A 1 94 ? -2.278 3.535 9.740 1.00 94.88 94 VAL A N 1
ATOM 702 C CA . VAL A 1 94 ? -2.406 3.742 8.290 1.00 94.88 94 VAL A CA 1
ATOM 703 C C . VAL A 1 94 ? -1.820 5.094 7.888 1.00 94.88 94 VAL A C 1
ATOM 705 O O . VAL A 1 94 ? -1.096 5.180 6.898 1.00 94.88 94 VAL A O 1
ATOM 708 N N . GLY A 1 95 ? -2.062 6.144 8.674 1.00 93.06 95 GLY A N 1
ATOM 709 C CA . GLY A 1 95 ? -1.457 7.459 8.474 1.00 93.06 95 GLY A CA 1
ATOM 710 C C . GLY A 1 95 ? 0.073 7.421 8.496 1.00 93.06 95 GLY A C 1
ATOM 711 O O . GLY A 1 95 ? 0.703 7.991 7.602 1.00 93.06 95 GLY A O 1
ATOM 712 N N . ALA A 1 96 ? 0.670 6.715 9.459 1.00 90.69 96 ALA A N 1
ATOM 713 C CA . ALA A 1 96 ? 2.120 6.555 9.561 1.00 90.69 96 ALA A CA 1
ATOM 714 C C . ALA A 1 96 ? 2.702 5.810 8.348 1.00 90.69 96 ALA A C 1
ATOM 716 O O . ALA A 1 96 ? 3.642 6.299 7.720 1.00 90.69 96 ALA A O 1
ATOM 717 N N . LEU A 1 97 ? 2.098 4.682 7.961 1.00 91.25 97 LEU A N 1
ATOM 718 C CA . LEU A 1 97 ? 2.535 3.881 6.812 1.00 91.25 97 LEU A CA 1
ATOM 719 C C . LEU A 1 97 ? 2.428 4.644 5.488 1.00 91.25 97 LEU A C 1
ATOM 721 O O . LEU A 1 97 ? 3.361 4.630 4.689 1.00 91.25 97 LEU A O 1
ATOM 725 N N . LEU A 1 98 ? 1.316 5.348 5.258 1.00 91.31 98 LEU A N 1
ATOM 726 C CA . LEU A 1 98 ? 1.137 6.153 4.048 1.00 91.31 98 LEU A CA 1
ATOM 727 C C . LEU A 1 98 ? 2.072 7.370 4.020 1.00 91.31 98 LEU A C 1
ATOM 729 O O . LEU A 1 98 ? 2.508 7.776 2.946 1.00 91.31 98 LEU A O 1
ATOM 733 N N . THR A 1 99 ? 2.404 7.950 5.177 1.00 91.25 99 THR A N 1
ATOM 734 C CA . THR A 1 99 ? 3.390 9.040 5.263 1.00 91.25 99 THR A CA 1
ATOM 735 C C . THR A 1 99 ? 4.786 8.539 4.913 1.00 91.25 99 THR A C 1
ATOM 737 O O . THR A 1 99 ? 5.455 9.152 4.085 1.00 91.25 99 THR A O 1
ATOM 740 N N . ALA A 1 100 ? 5.195 7.395 5.465 1.00 8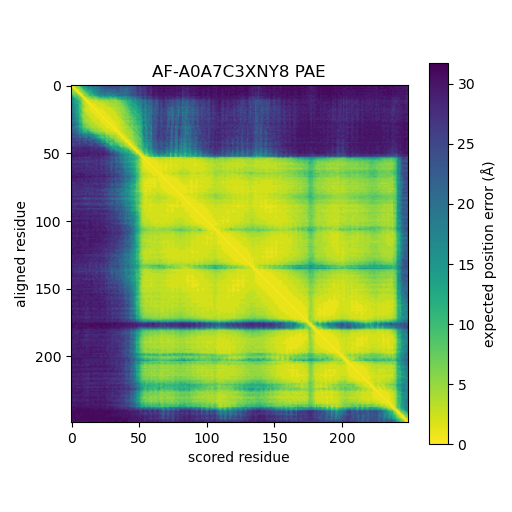8.75 100 ALA A N 1
ATOM 741 C CA . ALA A 1 100 ? 6.469 6.768 5.132 1.00 88.75 100 ALA A CA 1
ATOM 742 C C . ALA A 1 100 ? 6.553 6.396 3.646 1.00 88.75 100 ALA A C 1
ATOM 744 O O . ALA A 1 100 ? 7.553 6.667 2.990 1.00 88.75 100 ALA A O 1
ATOM 745 N N . ALA A 1 101 ? 5.478 5.842 3.082 1.00 89.44 101 ALA A N 1
ATOM 746 C CA . ALA A 1 101 ? 5.420 5.522 1.663 1.00 89.44 101 ALA A CA 1
ATOM 747 C C . ALA A 1 101 ? 5.573 6.769 0.770 1.00 89.44 101 ALA A C 1
ATOM 749 O O . ALA A 1 101 ? 6.300 6.723 -0.218 1.00 89.44 101 ALA A O 1
ATOM 750 N N . ARG A 1 102 ? 4.954 7.901 1.138 1.00 90.44 102 ARG A N 1
ATOM 751 C CA . ARG A 1 102 ? 5.140 9.181 0.427 1.00 90.44 102 ARG A CA 1
ATOM 752 C C . ARG A 1 102 ? 6.574 9.689 0.513 1.00 90.44 102 ARG A C 1
ATOM 754 O O . ARG A 1 102 ? 7.118 10.092 -0.502 1.00 90.44 102 ARG A O 1
ATOM 761 N N . GLN A 1 103 ? 7.198 9.613 1.687 1.00 89.69 103 GLN A N 1
ATOM 762 C CA . GLN A 1 103 ? 8.602 10.001 1.854 1.00 89.69 103 GLN A CA 1
ATOM 763 C C . GLN A 1 103 ? 9.535 9.145 0.986 1.00 89.69 103 GLN A C 1
ATOM 765 O O . GLN A 1 103 ? 10.463 9.677 0.381 1.00 89.69 103 GLN A O 1
ATOM 770 N N . CYS A 1 104 ? 9.267 7.839 0.872 1.00 87.38 104 CYS A N 1
ATOM 771 C CA . CYS A 1 104 ? 9.978 6.968 -0.063 1.00 87.38 104 CYS A CA 1
ATOM 772 C C . CYS A 1 104 ? 9.765 7.414 -1.518 1.00 87.38 104 CYS A C 1
ATOM 774 O O . CYS A 1 104 ? 10.734 7.529 -2.261 1.00 87.38 104 CYS A O 1
ATOM 776 N N . ALA A 1 105 ? 8.524 7.728 -1.907 1.00 84.69 105 ALA A N 1
ATOM 777 C CA . ALA A 1 105 ? 8.203 8.214 -3.249 1.00 84.69 105 ALA A CA 1
ATOM 778 C C . ALA A 1 105 ? 8.938 9.522 -3.595 1.00 84.69 105 ALA A C 1
ATOM 780 O O . ALA A 1 105 ? 9.526 9.621 -4.669 1.00 84.69 105 ALA A O 1
ATOM 781 N N . ASP A 1 106 ? 8.951 10.491 -2.674 1.00 85.38 106 ASP A N 1
ATOM 782 C CA . ASP A 1 106 ? 9.641 11.780 -2.829 1.00 85.38 106 ASP A CA 1
ATOM 783 C C . ASP A 1 106 ? 11.169 11.602 -2.928 1.00 85.38 106 ASP A C 1
ATOM 785 O O . ASP A 1 106 ? 11.858 12.390 -3.577 1.00 85.38 106 ASP A O 1
ATOM 789 N N . GLY A 1 107 ? 11.701 10.542 -2.311 1.00 85.56 107 GLY A N 1
ATOM 790 C CA . GLY A 1 107 ? 13.098 10.120 -2.412 1.00 85.56 107 GLY A CA 1
ATOM 791 C C . GLY A 1 107 ? 13.421 9.220 -3.612 1.00 85.56 107 GLY A C 1
ATOM 792 O O . GLY A 1 107 ? 14.540 8.717 -3.683 1.00 85.56 107 GLY A O 1
ATOM 793 N N . ASN A 1 108 ? 12.476 8.994 -4.535 1.00 84.62 108 ASN A N 1
ATOM 794 C CA . ASN A 1 108 ? 12.570 8.038 -5.652 1.00 84.62 108 ASN A CA 1
ATOM 795 C C . ASN A 1 108 ? 12.803 6.568 -5.235 1.00 84.62 108 ASN A C 1
ATOM 797 O O . ASN A 1 108 ? 13.212 5.740 -6.049 1.00 84.62 108 ASN A O 1
ATOM 801 N N . ASP A 1 109 ? 12.515 6.210 -3.983 1.00 87.31 109 ASP A N 1
ATOM 802 C CA . ASP A 1 109 ? 12.553 4.833 -3.483 1.00 87.31 109 ASP A CA 1
ATOM 803 C C . ASP A 1 109 ? 11.180 4.160 -3.643 1.00 87.31 109 ASP A C 1
ATOM 805 O O . ASP A 1 109 ? 10.430 3.917 -2.692 1.00 87.31 109 ASP A O 1
ATOM 809 N N . HIS A 1 110 ? 10.829 3.854 -4.891 1.00 85.81 110 HIS A N 1
ATOM 810 C CA . HIS A 1 110 ? 9.545 3.232 -5.225 1.00 85.81 110 HIS A CA 1
ATOM 811 C C . HIS A 1 110 ? 9.401 1.795 -4.699 1.00 85.81 110 HIS A C 1
ATOM 813 O O . HIS A 1 110 ? 8.282 1.294 -4.552 1.00 85.81 110 HIS A O 1
ATOM 819 N N . VAL A 1 111 ? 10.517 1.128 -4.386 1.00 85.69 111 VAL A N 1
ATOM 820 C CA . VAL A 1 111 ? 10.512 -0.225 -3.817 1.00 85.69 111 VAL A CA 1
ATOM 821 C C . VAL A 1 111 ? 10.030 -0.183 -2.371 1.00 85.69 111 VAL A C 1
ATOM 823 O O . VAL A 1 111 ? 9.095 -0.907 -2.013 1.00 85.69 111 VAL A O 1
ATOM 826 N N . SER A 1 112 ? 10.616 0.687 -1.546 1.00 86.44 112 SER A N 1
ATOM 827 C CA . SER A 1 112 ? 10.177 0.861 -0.158 1.00 86.44 112 SER A CA 1
ATOM 828 C C . SER A 1 112 ? 8.772 1.451 -0.076 1.00 86.44 112 SER A C 1
ATOM 830 O O . SER A 1 112 ? 7.984 1.043 0.778 1.00 86.44 112 SER A O 1
ATOM 832 N N . GLU A 1 113 ? 8.413 2.346 -0.999 1.00 89.12 113 GLU A N 1
ATOM 833 C CA . GLU A 1 113 ? 7.042 2.839 -1.138 1.00 89.12 113 GLU A CA 1
ATOM 834 C C . GLU A 1 113 ? 6.041 1.687 -1.332 1.00 89.12 113 GLU A C 1
ATOM 836 O O . GLU A 1 113 ? 5.112 1.537 -0.531 1.00 89.12 113 GLU A O 1
ATOM 841 N N . SER A 1 114 ? 6.244 0.849 -2.359 1.00 87.94 114 SER A N 1
ATOM 842 C CA . SER A 1 114 ? 5.370 -0.299 -2.638 1.00 87.94 114 SER A CA 1
ATOM 843 C C . SER A 1 114 ? 5.300 -1.254 -1.445 1.00 87.94 114 SER A C 1
ATOM 845 O O . SER A 1 114 ? 4.217 -1.715 -1.064 1.00 87.94 114 SER A O 1
ATOM 847 N N . ARG A 1 115 ? 6.438 -1.503 -0.783 1.00 86.00 115 ARG A N 1
ATOM 848 C CA . ARG A 1 115 ? 6.496 -2.326 0.429 1.00 86.00 115 ARG A CA 1
ATOM 849 C C . ARG A 1 115 ? 5.597 -1.771 1.535 1.00 86.00 115 ARG A C 1
ATOM 851 O O . ARG A 1 115 ? 4.812 -2.534 2.093 1.00 86.00 115 ARG A O 1
ATOM 858 N N . HIS A 1 116 ? 5.671 -0.477 1.849 1.00 87.75 116 HIS A N 1
ATOM 859 C CA . HIS A 1 116 ? 4.840 0.128 2.896 1.00 87.75 116 HIS A CA 1
ATOM 860 C C . HIS A 1 116 ? 3.339 0.041 2.575 1.00 87.75 116 HIS A C 1
ATOM 862 O O . HIS A 1 116 ? 2.538 -0.258 3.463 1.00 87.75 116 HIS A O 1
ATOM 868 N N . ILE A 1 117 ? 2.949 0.228 1.309 1.00 89.69 117 ILE A N 1
ATOM 869 C CA . ILE A 1 117 ? 1.552 0.094 0.858 1.00 89.69 117 ILE A CA 1
ATOM 870 C C . ILE A 1 117 ? 1.050 -1.335 1.041 1.00 89.69 117 ILE A C 1
ATOM 872 O O . ILE A 1 117 ? -0.024 -1.557 1.607 1.00 89.69 117 ILE A O 1
ATOM 876 N N . ASN A 1 118 ? 1.840 -2.304 0.580 1.00 87.00 118 ASN A N 1
ATOM 877 C CA . ASN A 1 118 ? 1.512 -3.719 0.673 1.00 87.00 118 ASN A CA 1
ATOM 878 C C . ASN A 1 118 ? 1.411 -4.179 2.131 1.00 87.00 118 ASN A C 1
ATOM 880 O O . ASN A 1 118 ? 0.426 -4.821 2.495 1.00 87.00 118 ASN A O 1
ATOM 884 N N . VAL A 1 119 ? 2.367 -3.794 2.985 1.00 86.31 119 VAL A N 1
ATOM 885 C CA . VAL A 1 119 ? 2.325 -4.079 4.430 1.00 86.31 119 VAL A CA 1
ATOM 886 C C . VAL A 1 119 ? 1.061 -3.493 5.055 1.00 86.31 119 VAL A C 1
ATOM 888 O O . VAL A 1 119 ? 0.374 -4.187 5.807 1.00 86.31 119 VAL A O 1
ATOM 891 N N . CYS A 1 120 ? 0.704 -2.256 4.703 1.00 90.06 120 CYS A N 1
ATOM 892 C CA . CYS A 1 120 ? -0.505 -1.603 5.198 1.00 90.06 120 CYS A CA 1
ATOM 893 C C . CYS A 1 120 ? -1.762 -2.403 4.842 1.00 90.06 120 CYS A C 1
ATOM 895 O O . CYS A 1 120 ? -2.542 -2.777 5.720 1.00 90.06 120 CYS A O 1
ATOM 897 N N . TYR A 1 121 ? -1.925 -2.752 3.566 1.00 91.38 121 TYR A N 1
ATOM 898 C CA . TYR A 1 121 ? -3.083 -3.515 3.109 1.00 91.38 121 TYR A CA 1
ATOM 899 C C . TYR A 1 121 ? -3.147 -4.920 3.717 1.00 91.38 121 TYR A C 1
ATOM 901 O O . TYR A 1 121 ? -4.209 -5.336 4.175 1.00 91.38 121 TYR A O 1
ATOM 909 N N . GLN A 1 122 ? -2.024 -5.641 3.777 1.00 90.31 122 GLN A N 1
ATOM 910 C CA . GLN A 1 122 ? -1.963 -6.976 4.380 1.00 90.31 122 GLN A CA 1
ATOM 911 C C . GLN A 1 122 ? -2.300 -6.943 5.874 1.00 90.31 122 GLN A C 1
ATOM 913 O O . GLN A 1 122 ? -3.013 -7.819 6.363 1.00 90.31 122 GLN A O 1
ATOM 918 N N . THR A 1 123 ? -1.843 -5.910 6.585 1.00 91.00 123 THR A N 1
ATOM 919 C CA . THR A 1 123 ? -2.155 -5.710 8.005 1.00 91.00 123 THR A CA 1
ATOM 920 C C . THR A 1 123 ? -3.652 -5.495 8.213 1.00 91.00 123 THR A C 1
ATOM 922 O O . THR A 1 123 ? -4.267 -6.177 9.032 1.00 91.00 123 THR A O 1
ATOM 925 N N . LEU A 1 124 ? -4.272 -4.614 7.424 1.00 94.31 124 LEU A N 1
ATOM 926 C CA . LEU A 1 124 ? -5.715 -4.372 7.497 1.00 94.31 124 LEU A CA 1
ATOM 927 C C . LEU A 1 124 ? -6.523 -5.614 7.098 1.00 94.31 124 LEU A C 1
ATOM 929 O O . LEU A 1 124 ? -7.492 -5.962 7.770 1.00 94.31 124 LEU A O 1
ATOM 933 N N . ALA A 1 125 ? -6.104 -6.330 6.052 1.00 92.12 125 ALA A N 1
ATOM 934 C CA . ALA A 1 125 ? -6.745 -7.571 5.630 1.00 92.12 125 ALA A CA 1
ATOM 935 C C . ALA A 1 125 ? -6.692 -8.643 6.729 1.00 92.12 125 ALA A C 1
ATOM 937 O O . ALA A 1 125 ? -7.678 -9.349 6.944 1.00 92.12 125 ALA A O 1
ATOM 938 N N . ARG A 1 126 ? -5.575 -8.734 7.462 1.00 92.56 126 ARG A N 1
ATOM 939 C CA . ARG A 1 126 ? -5.436 -9.630 8.614 1.00 92.56 126 ARG A CA 1
ATOM 940 C C . ARG A 1 126 ? -6.373 -9.235 9.754 1.00 92.56 126 ARG A C 1
ATOM 942 O O . ARG A 1 126 ? -7.095 -10.095 10.244 1.00 92.56 126 ARG A O 1
ATOM 949 N N . LEU A 1 127 ? -6.449 -7.948 10.096 1.00 93.69 127 LEU A N 1
ATOM 950 C CA . LEU A 1 127 ? -7.396 -7.449 11.102 1.00 93.69 127 LEU A CA 1
ATOM 951 C C . LEU A 1 127 ? -8.854 -7.756 10.724 1.00 93.69 127 LEU A C 1
ATOM 953 O O . LEU A 1 127 ? -9.635 -8.166 11.579 1.00 93.69 127 LEU A O 1
ATOM 957 N N . ILE A 1 128 ? -9.221 -7.625 9.442 1.00 94.75 128 ILE A N 1
ATOM 958 C CA . ILE A 1 128 ? -10.558 -7.996 8.947 1.00 94.75 128 ILE A CA 1
ATOM 959 C C . ILE A 1 128 ? -10.807 -9.498 9.130 1.00 94.75 128 ILE A C 1
ATOM 961 O O . ILE A 1 128 ? -11.881 -9.896 9.582 1.00 94.75 128 ILE A O 1
ATOM 965 N N . GLN A 1 129 ? -9.835 -10.344 8.777 1.00 94.50 129 GLN A N 1
ATOM 966 C CA . GLN A 1 129 ? -9.960 -11.794 8.936 1.00 94.50 129 GLN A CA 1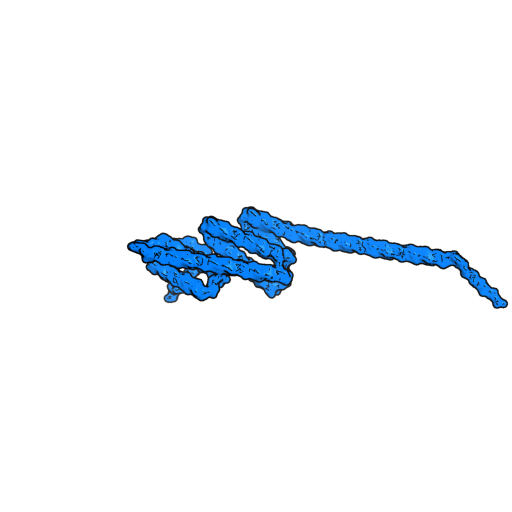
ATOM 967 C C . GLN A 1 129 ? -10.097 -12.188 10.410 1.00 94.50 129 GLN A C 1
ATOM 969 O O . GLN A 1 129 ? -10.989 -12.971 10.748 1.00 94.50 129 GLN A O 1
ATOM 974 N N . ASP A 1 130 ? -9.272 -11.622 11.284 1.00 92.62 130 ASP A N 1
ATOM 975 C CA . ASP A 1 130 ? -9.283 -11.918 12.715 1.00 92.62 130 ASP A CA 1
ATOM 976 C C . ASP A 1 130 ? -10.584 -11.444 13.379 1.00 92.62 130 ASP A C 1
ATOM 978 O O . ASP A 1 130 ? -11.190 -12.188 14.160 1.00 92.62 130 ASP A O 1
ATOM 982 N N . ASP A 1 131 ? -11.091 -10.265 13.004 1.00 93.94 131 ASP A N 1
ATOM 983 C CA . ASP A 1 131 ? -12.385 -9.775 13.478 1.00 93.94 131 ASP A CA 1
ATOM 984 C C . ASP A 1 131 ? -13.566 -10.583 12.917 1.00 93.94 131 ASP A C 1
ATOM 986 O O . ASP A 1 131 ? -14.519 -10.866 13.640 1.00 93.94 131 ASP A O 1
ATOM 990 N N . SER A 1 132 ? -13.502 -11.058 11.668 1.00 92.88 132 SER A N 1
ATOM 991 C CA . SER A 1 132 ? -14.563 -11.910 11.105 1.00 92.88 132 SER A CA 1
ATOM 992 C C . SER A 1 132 ? -14.745 -13.222 11.880 1.00 92.88 132 SER A C 1
ATOM 994 O O . SER A 1 132 ? -15.863 -13.735 11.979 1.00 92.88 132 SER A O 1
ATOM 996 N N . ARG A 1 133 ? -13.653 -13.738 12.464 1.00 93.12 133 ARG A N 1
ATOM 997 C CA . ARG A 1 133 ? -13.623 -14.976 13.252 1.00 93.12 133 ARG A CA 1
ATOM 998 C C . ARG A 1 133 ? -14.013 -14.746 14.707 1.00 93.12 133 ARG A C 1
ATOM 1000 O O . ARG A 1 133 ? -14.794 -15.521 15.249 1.00 93.12 133 ARG A O 1
ATOM 1007 N N . ASN A 1 134 ? -13.490 -13.686 15.325 1.00 89.75 134 ASN A N 1
ATOM 1008 C CA . ASN A 1 134 ? -13.571 -13.493 16.776 1.00 89.75 134 ASN A CA 1
ATOM 1009 C C . ASN A 1 134 ? -14.512 -12.357 17.212 1.00 89.75 134 ASN A C 1
ATOM 1011 O O . ASN A 1 134 ? -14.846 -12.273 18.390 1.00 89.75 134 ASN A O 1
ATOM 1015 N N . ARG A 1 135 ? -14.937 -11.486 16.286 1.00 89.00 135 ARG A N 1
ATOM 1016 C CA . ARG A 1 135 ? -15.812 -10.318 16.508 1.00 89.00 135 ARG A CA 1
ATOM 1017 C C . ARG A 1 135 ? -15.381 -9.445 17.694 1.00 89.00 135 ARG A C 1
ATOM 1019 O O . ARG A 1 135 ? -16.216 -9.036 18.500 1.00 89.00 135 ARG A O 1
ATOM 1026 N N . ARG A 1 136 ? -14.073 -9.196 17.819 1.00 89.69 136 ARG A N 1
ATOM 1027 C CA . ARG A 1 136 ? -13.480 -8.447 18.943 1.00 89.69 136 ARG A CA 1
ATOM 1028 C C . ARG A 1 136 ? -13.637 -6.937 18.779 1.00 89.69 136 ARG A C 1
ATOM 1030 O O . ARG A 1 136 ? -13.627 -6.223 19.776 1.00 89.69 136 ARG A O 1
ATOM 1037 N N . LEU A 1 137 ? -13.782 -6.445 17.549 1.00 92.44 137 LEU A N 1
ATOM 1038 C CA . LEU A 1 137 ? -13.808 -5.015 17.274 1.00 92.44 137 LEU A CA 1
ATOM 1039 C C . LEU A 1 137 ? -15.199 -4.411 17.489 1.00 92.44 137 LEU A C 1
ATOM 1041 O O . LEU A 1 137 ? -16.240 -4.945 17.079 1.00 92.44 137 LEU A O 1
ATOM 1045 N N . SER A 1 138 ? -15.212 -3.209 18.068 1.00 92.00 138 SER A N 1
ATOM 1046 C CA . SER A 1 138 ? -16.422 -2.394 18.160 1.00 92.00 138 SER A CA 1
ATOM 1047 C C . SER A 1 138 ? -16.972 -2.061 16.765 1.00 92.00 138 SER A C 1
ATOM 1049 O O . SER A 1 138 ? -16.282 -2.147 15.745 1.00 92.00 138 SER A O 1
ATOM 1051 N N . ARG A 1 139 ? -18.249 -1.661 16.685 1.00 92.94 139 ARG A N 1
ATOM 1052 C CA . ARG A 1 139 ? -18.848 -1.214 15.415 1.00 92.94 139 ARG A CA 1
ATOM 1053 C C . ARG A 1 139 ? -18.056 -0.055 14.798 1.00 92.94 139 ARG A C 1
ATOM 1055 O O . ARG A 1 139 ? -17.753 -0.095 13.612 1.00 92.94 139 ARG A O 1
ATOM 1062 N N . GLN A 1 140 ? -17.690 0.931 15.614 1.00 94.00 140 GLN A N 1
ATOM 1063 C CA . GLN A 1 140 ? -16.913 2.088 15.176 1.00 94.00 140 GLN A CA 1
ATOM 1064 C C . GLN A 1 140 ? -15.525 1.680 14.661 1.00 94.00 140 GLN A C 1
ATOM 1066 O O . GLN A 1 140 ? -15.098 2.162 13.615 1.00 94.00 140 GLN A O 1
ATOM 1071 N N . ALA A 1 141 ? -14.834 0.765 15.351 1.00 92.56 141 ALA A N 1
ATOM 1072 C CA . ALA A 1 141 ? -13.536 0.260 14.906 1.00 92.56 141 ALA A CA 1
ATOM 1073 C C . ALA A 1 141 ? -13.634 -0.473 13.559 1.00 92.56 141 ALA A C 1
ATOM 1075 O O . ALA A 1 141 ? -12.797 -0.255 12.689 1.00 92.56 141 ALA A O 1
ATOM 1076 N N . ARG A 1 142 ? -14.692 -1.265 13.337 1.00 95.81 142 ARG A N 1
ATOM 1077 C CA . ARG A 1 142 ? -14.956 -1.901 12.033 1.00 95.81 142 ARG A CA 1
ATOM 1078 C C . ARG A 1 142 ? -15.217 -0.885 10.926 1.00 95.81 142 ARG A C 1
ATOM 1080 O O . ARG A 1 142 ? -14.663 -1.018 9.840 1.00 95.81 142 ARG A O 1
ATOM 1087 N N . GLU A 1 143 ? -16.032 0.134 11.191 1.00 94.12 143 GLU A N 1
ATOM 1088 C CA . GLU A 1 143 ? -16.287 1.214 10.228 1.00 94.12 143 GLU A CA 1
ATOM 1089 C C . GLU A 1 143 ? -14.977 1.913 9.829 1.00 94.12 143 GLU A C 1
ATOM 1091 O O . GLU A 1 143 ? -14.728 2.124 8.641 1.00 94.12 143 GLU A O 1
ATOM 1096 N N . LYS A 1 144 ? -14.091 2.187 10.798 1.00 94.19 144 LYS A N 1
ATOM 1097 C CA . LYS A 1 144 ? -12.749 2.730 10.536 1.00 94.19 144 LYS A CA 1
ATOM 1098 C C . LYS A 1 144 ? -11.859 1.757 9.762 1.00 94.19 144 LYS A C 1
ATOM 1100 O O . LYS A 1 144 ? -11.234 2.171 8.793 1.00 94.19 144 LYS A O 1
ATOM 1105 N N . LEU A 1 145 ? -11.847 0.476 10.126 1.00 95.56 145 LEU A N 1
ATOM 1106 C CA . LEU A 1 145 ? -11.079 -0.565 9.440 1.00 95.56 145 LEU A CA 1
ATOM 1107 C C . LEU A 1 145 ? -11.444 -0.666 7.955 1.00 95.56 145 LEU A C 1
ATOM 1109 O O . LEU A 1 145 ? -10.558 -0.657 7.099 1.00 95.56 145 LEU A O 1
ATOM 1113 N N . PHE A 1 146 ? -12.737 -0.707 7.628 1.00 95.19 146 PHE A N 1
ATOM 1114 C CA . PHE A 1 146 ? -13.182 -0.752 6.235 1.00 95.19 146 PHE A CA 1
ATOM 1115 C C . PHE A 1 146 ? -12.880 0.548 5.484 1.00 95.19 146 PHE A C 1
ATOM 1117 O O . PHE A 1 146 ? -12.435 0.488 4.337 1.00 95.19 146 PHE A O 1
ATOM 1124 N N . ALA A 1 147 ? -13.067 1.708 6.123 1.00 95.44 147 ALA A N 1
ATOM 1125 C CA . ALA A 1 147 ? -12.748 2.999 5.520 1.00 95.44 147 ALA A CA 1
ATOM 1126 C C . ALA A 1 147 ? -11.253 3.119 5.180 1.00 95.44 147 ALA A C 1
ATOM 1128 O O . ALA A 1 147 ? -10.904 3.474 4.053 1.00 95.44 147 ALA A O 1
ATOM 1129 N N . GLU A 1 148 ? -10.363 2.764 6.109 1.00 96.44 148 GLU A N 1
ATOM 1130 C CA . GLU A 1 148 ? -8.922 2.808 5.857 1.00 96.44 148 GLU A CA 1
ATOM 1131 C C . GLU A 1 148 ? -8.478 1.736 4.851 1.00 96.44 148 GLU A C 1
ATOM 1133 O O . GLU A 1 148 ? -7.621 2.004 4.013 1.00 96.44 148 GLU A O 1
ATOM 1138 N N . THR A 1 149 ? -9.111 0.557 4.835 1.00 95.31 149 THR A N 1
ATOM 1139 C CA . THR A 1 149 ? -8.847 -0.463 3.801 1.00 95.31 149 THR A CA 1
ATOM 1140 C C . THR A 1 149 ? -9.188 0.064 2.409 1.00 95.31 149 THR A C 1
ATOM 1142 O O . THR A 1 149 ? -8.398 -0.090 1.476 1.00 95.31 149 THR A O 1
ATOM 1145 N N . ALA A 1 150 ? -10.337 0.730 2.259 1.00 93.06 150 ALA A N 1
ATOM 1146 C CA . ALA A 1 150 ? -10.730 1.357 1.000 1.00 93.06 150 ALA A CA 1
ATOM 1147 C C . ALA A 1 150 ? -9.761 2.478 0.593 1.00 93.06 150 ALA A C 1
ATOM 1149 O O . ALA A 1 150 ? -9.365 2.557 -0.570 1.00 93.06 150 ALA A O 1
ATOM 1150 N N . ARG A 1 151 ? -9.321 3.303 1.551 1.00 94.12 151 ARG A N 1
ATOM 1151 C CA . ARG A 1 151 ? -8.340 4.372 1.323 1.00 94.12 151 ARG A CA 1
ATOM 1152 C C . ARG A 1 151 ? -6.995 3.829 0.839 1.00 94.12 151 ARG A C 1
ATOM 1154 O O . ARG A 1 151 ? -6.475 4.316 -0.161 1.00 94.12 151 ARG A O 1
ATOM 1161 N N . VAL A 1 152 ? -6.444 2.819 1.514 1.00 94.19 152 VAL A N 1
ATOM 1162 C CA . VAL A 1 152 ? -5.177 2.178 1.122 1.00 94.19 152 VAL A CA 1
ATOM 1163 C C . VAL A 1 152 ? -5.317 1.518 -0.245 1.00 94.19 152 VAL A C 1
ATOM 1165 O O . VAL A 1 152 ? -4.420 1.644 -1.075 1.00 94.19 152 VAL A O 1
ATOM 1168 N N . ARG A 1 153 ? -6.464 0.881 -0.520 1.00 92.25 153 ARG A N 1
ATOM 1169 C CA . ARG A 1 153 ? -6.747 0.290 -1.831 1.00 92.25 153 ARG A CA 1
ATOM 1170 C C . ARG A 1 153 ? -6.771 1.331 -2.948 1.00 92.25 153 ARG A C 1
ATOM 1172 O O . ARG A 1 153 ? -6.147 1.104 -3.978 1.00 92.25 153 ARG A O 1
ATOM 1179 N N . SER A 1 154 ? -7.447 2.462 -2.741 1.00 91.81 154 SER A N 1
ATOM 1180 C CA . SER A 1 154 ? -7.439 3.575 -3.700 1.00 91.81 154 SER A CA 1
ATOM 1181 C C . SER A 1 154 ? -6.017 4.065 -3.947 1.00 91.81 154 SER A C 1
ATOM 1183 O O . SER A 1 154 ? -5.609 4.214 -5.091 1.00 91.81 154 SER A O 1
ATOM 1185 N N . TRP A 1 155 ? -5.233 4.246 -2.881 1.00 92.06 155 TRP A N 1
ATOM 1186 C CA . TRP A 1 155 ? -3.876 4.758 -3.013 1.00 92.06 155 TRP A CA 1
ATOM 1187 C C . TRP A 1 155 ? -2.956 3.792 -3.769 1.00 92.06 155 TRP A C 1
ATOM 1189 O O . TRP A 1 155 ? -2.293 4.202 -4.716 1.00 92.06 155 TRP A O 1
ATOM 1199 N N . GLY A 1 156 ? -2.964 2.500 -3.425 1.00 92.44 156 GLY A N 1
ATOM 1200 C CA . GLY A 1 156 ? -2.200 1.492 -4.164 1.00 92.44 156 GLY A CA 1
ATOM 1201 C C . GLY A 1 156 ? -2.647 1.356 -5.624 1.00 92.44 156 GLY A C 1
ATOM 1202 O O . GLY A 1 156 ? -1.811 1.163 -6.503 1.00 92.44 156 GLY A O 1
ATOM 1203 N N . HIS A 1 157 ? -3.945 1.522 -5.905 1.00 93.50 157 HIS A N 1
ATOM 1204 C CA . HIS A 1 157 ? -4.472 1.524 -7.271 1.00 93.50 157 HIS A CA 1
ATOM 1205 C C . HIS A 1 157 ? -3.933 2.710 -8.084 1.00 93.50 157 HIS A C 1
ATOM 1207 O O . HIS A 1 157 ? -3.397 2.517 -9.177 1.00 93.50 157 HIS A O 1
ATOM 1213 N N . ASP A 1 158 ? -4.007 3.922 -7.529 1.00 92.62 158 ASP A N 1
ATOM 1214 C CA . ASP A 1 158 ? -3.512 5.141 -8.176 1.00 92.62 158 ASP A CA 1
ATOM 1215 C C . ASP A 1 158 ? -1.999 5.077 -8.423 1.00 92.62 158 ASP A C 1
ATOM 1217 O O . ASP A 1 158 ? -1.518 5.476 -9.486 1.00 92.62 158 ASP A O 1
ATOM 1221 N N . ARG A 1 159 ? -1.241 4.516 -7.473 1.00 92.25 159 ARG A N 1
ATOM 1222 C CA . ARG A 1 159 ? 0.205 4.304 -7.612 1.00 92.25 159 ARG A CA 1
ATOM 1223 C C . ARG A 1 159 ? 0.536 3.303 -8.710 1.00 92.25 159 ARG A C 1
ATOM 1225 O O . ARG A 1 159 ? 1.330 3.619 -9.593 1.00 92.25 159 ARG A O 1
ATOM 1232 N N . ALA A 1 160 ? -0.114 2.141 -8.724 1.00 93.12 160 ALA A N 1
ATOM 1233 C CA . ALA A 1 160 ? 0.069 1.165 -9.794 1.00 93.12 160 ALA A CA 1
ATOM 1234 C C . ALA A 1 160 ? -0.267 1.765 -11.170 1.00 93.12 160 ALA A C 1
ATOM 1236 O O . ALA A 1 160 ? 0.483 1.591 -12.129 1.00 93.12 160 ALA A O 1
ATOM 1237 N N . ARG A 1 161 ? -1.351 2.546 -11.257 1.00 95.06 161 ARG A N 1
ATOM 1238 C CA . ARG A 1 161 ? -1.733 3.271 -12.473 1.00 95.06 161 ARG A CA 1
ATOM 1239 C C . ARG A 1 161 ? -0.663 4.267 -12.916 1.00 95.06 161 ARG A C 1
ATOM 1241 O O . ARG A 1 161 ? -0.336 4.295 -14.101 1.00 95.06 161 ARG A O 1
ATOM 1248 N N . ALA A 1 162 ? -0.109 5.054 -11.998 1.00 93.75 162 ALA A N 1
ATOM 1249 C CA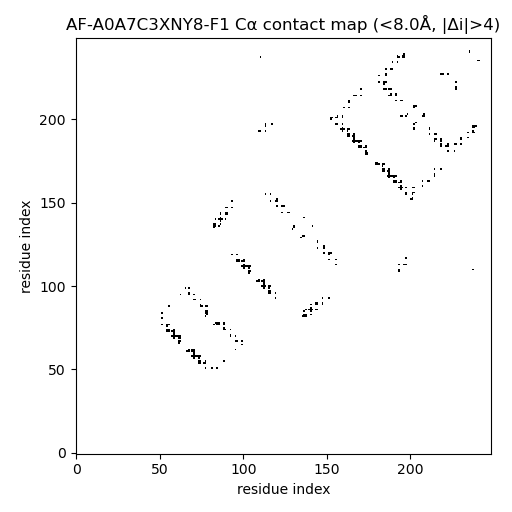 . ALA A 1 162 ? 0.960 6.001 -12.306 1.00 93.75 162 ALA A CA 1
ATOM 1250 C C . ALA A 1 162 ? 2.204 5.293 -12.867 1.00 93.75 162 ALA A C 1
ATOM 1252 O O . ALA A 1 162 ? 2.738 5.722 -13.889 1.00 93.75 162 ALA A O 1
ATOM 1253 N N . HIS A 1 163 ? 2.611 4.168 -12.267 1.00 94.38 163 HIS A N 1
ATOM 1254 C CA . HIS A 1 163 ? 3.735 3.371 -12.762 1.00 94.38 163 HIS A CA 1
ATOM 1255 C C . HIS A 1 163 ? 3.484 2.813 -14.173 1.00 94.38 163 HIS A C 1
ATOM 1257 O O . HIS A 1 163 ? 4.372 2.890 -15.016 1.00 94.38 163 HIS A O 1
ATOM 1263 N N . ILE A 1 164 ? 2.272 2.332 -14.476 1.00 95.81 164 ILE A N 1
ATOM 1264 C CA . ILE A 1 164 ? 1.912 1.853 -15.826 1.00 95.81 164 ILE A CA 1
ATOM 1265 C C . ILE A 1 164 ? 1.985 2.981 -16.861 1.00 95.81 164 ILE A C 1
ATOM 1267 O O . ILE A 1 164 ? 2.496 2.780 -17.962 1.00 95.81 164 ILE A O 1
ATOM 1271 N N . LEU A 1 165 ? 1.463 4.164 -16.527 1.00 96.44 165 LEU A N 1
ATOM 1272 C CA . LEU A 1 165 ? 1.477 5.311 -17.438 1.00 96.44 165 LEU A CA 1
ATOM 1273 C C . LEU A 1 165 ? 2.905 5.785 -17.721 1.00 96.44 165 LEU A C 1
ATOM 1275 O O . LEU A 1 165 ? 3.237 6.073 -18.869 1.00 96.44 165 LEU A O 1
ATOM 1279 N N . GLU A 1 166 ? 3.753 5.818 -16.696 1.00 95.88 166 GLU A N 1
ATOM 1280 C CA . GLU A 1 166 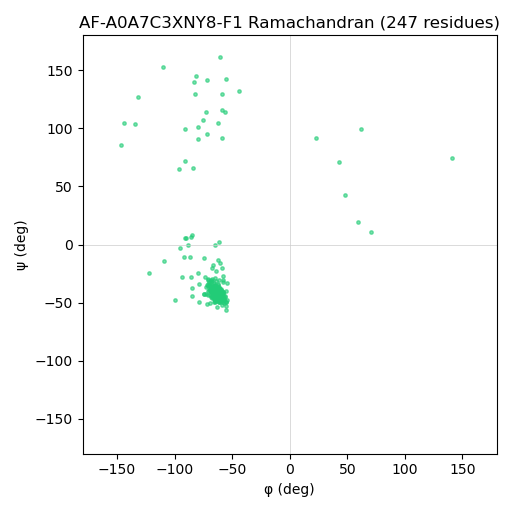? 5.157 6.187 -16.848 1.00 95.88 166 GLU A CA 1
ATOM 1281 C C . GLU A 1 166 ? 5.948 5.127 -17.624 1.00 95.88 166 GLU A C 1
ATOM 1283 O O . GLU A 1 166 ? 6.729 5.469 -18.511 1.00 95.88 166 GLU A O 1
ATOM 1288 N N . ALA A 1 167 ? 5.678 3.841 -17.384 1.00 95.62 167 ALA A N 1
ATOM 1289 C CA . ALA A 1 167 ? 6.240 2.755 -18.179 1.00 95.62 167 ALA A CA 1
ATOM 1290 C C . ALA A 1 167 ? 5.898 2.906 -19.670 1.00 95.62 167 ALA A C 1
ATOM 1292 O O . ALA A 1 167 ? 6.784 2.805 -20.520 1.00 95.62 167 ALA A O 1
ATOM 1293 N N . ASP A 1 168 ? 4.632 3.190 -20.000 1.00 95.88 168 ASP A N 1
ATOM 1294 C CA . ASP A 1 168 ? 4.199 3.372 -21.390 1.00 95.88 168 ASP A CA 1
ATOM 1295 C C . ASP A 1 168 ? 4.828 4.620 -22.026 1.00 95.88 168 ASP A C 1
ATOM 1297 O O . ASP A 1 168 ? 5.200 4.592 -23.201 1.00 95.88 168 ASP A O 1
ATOM 1301 N N . ARG A 1 169 ? 4.990 5.704 -21.255 1.00 95.62 169 ARG A N 1
ATOM 1302 C CA . ARG A 1 169 ? 5.679 6.920 -21.705 1.00 95.62 169 ARG A CA 1
ATOM 1303 C C . ARG A 1 169 ? 7.133 6.623 -22.076 1.00 95.62 169 ARG A C 1
ATOM 1305 O O . ARG A 1 169 ? 7.560 7.004 -23.165 1.00 95.62 169 ARG A O 1
ATOM 1312 N N . LEU A 1 170 ? 7.864 5.931 -21.200 1.00 94.06 170 LEU A N 1
ATOM 1313 C CA . LEU A 1 170 ? 9.262 5.542 -21.414 1.00 94.06 170 LEU A CA 1
ATOM 1314 C C . LEU A 1 170 ? 9.409 4.601 -22.612 1.00 94.06 170 LEU A C 1
ATOM 1316 O O . LEU A 1 170 ? 10.242 4.848 -23.479 1.00 94.06 170 LEU A O 1
ATOM 1320 N N . ARG A 1 171 ? 8.534 3.592 -22.721 1.00 92.25 171 ARG A N 1
ATOM 1321 C CA . ARG A 1 171 ? 8.507 2.664 -23.861 1.00 92.25 171 ARG A CA 1
ATOM 1322 C C . ARG A 1 171 ? 8.374 3.408 -25.189 1.00 92.25 171 ARG A C 1
ATOM 1324 O O . ARG A 1 171 ? 9.117 3.148 -26.127 1.00 92.25 171 ARG A O 1
ATOM 1331 N N . ARG A 1 172 ? 7.412 4.331 -25.291 1.00 90.38 172 ARG A N 1
ATOM 1332 C CA . ARG A 1 172 ? 7.184 5.096 -26.529 1.00 90.38 172 ARG A CA 1
ATOM 1333 C C . ARG A 1 172 ? 8.339 6.042 -26.847 1.00 90.38 172 ARG A C 1
ATOM 1335 O O . ARG A 1 172 ? 8.632 6.240 -28.021 1.00 90.38 172 ARG A O 1
ATOM 1342 N N . ALA A 1 173 ? 8.966 6.628 -25.826 1.00 89.44 173 ALA A N 1
ATOM 1343 C CA . ALA A 1 173 ? 10.125 7.497 -26.003 1.00 89.44 173 ALA A CA 1
ATOM 1344 C C . ALA A 1 173 ? 11.337 6.724 -26.546 1.00 89.44 173 ALA A C 1
ATOM 1346 O O . ALA A 1 173 ? 11.976 7.208 -27.476 1.00 89.44 173 ALA A O 1
ATOM 1347 N N . ALA A 1 174 ? 11.583 5.509 -26.043 1.00 86.62 174 ALA A N 1
ATOM 1348 C CA . ALA A 1 174 ? 12.674 4.656 -26.512 1.00 86.62 174 ALA A CA 1
ATOM 1349 C C . ALA A 1 174 ? 12.548 4.293 -28.005 1.00 86.62 174 ALA A C 1
ATOM 1351 O O . ALA A 1 174 ? 13.535 4.348 -28.726 1.00 86.62 174 ALA A O 1
ATOM 1352 N N . LYS A 1 175 ? 11.324 4.031 -28.493 1.00 78.31 175 LYS A N 1
ATOM 1353 C CA . LYS A 1 175 ? 11.042 3.711 -29.912 1.00 78.31 175 LYS A CA 1
ATOM 1354 C C . LYS A 1 175 ? 11.112 4.912 -30.867 1.00 78.31 175 LYS A C 1
ATOM 1356 O O . LYS A 1 175 ? 11.004 4.746 -32.079 1.00 78.31 175 LYS A O 1
ATOM 1361 N N . GLY A 1 176 ? 11.176 6.135 -30.340 1.00 62.44 176 GLY A N 1
ATOM 1362 C CA . GLY A 1 176 ? 11.080 7.367 -31.129 1.00 62.44 176 GLY A CA 1
ATOM 1363 C C . GLY A 1 176 ? 12.405 7.865 -31.710 1.00 62.44 176 GLY A C 1
ATOM 1364 O O . GLY A 1 176 ? 12.390 8.778 -32.538 1.00 62.44 176 GLY A O 1
ATOM 1365 N N . PHE A 1 177 ? 13.539 7.300 -31.288 1.00 55.16 177 PHE A N 1
ATOM 1366 C CA . PHE A 1 177 ? 14.873 7.720 -31.712 1.00 55.16 177 PHE A CA 1
ATOM 1367 C C . PHE A 1 177 ? 15.525 6.673 -32.617 1.00 55.16 177 PHE A C 1
ATOM 1369 O O . PHE A 1 177 ? 15.243 5.488 -32.538 1.00 55.16 177 PHE A O 1
ATOM 1376 N N . TRP A 1 178 ? 16.423 7.125 -33.493 1.00 53.44 178 TRP A N 1
ATOM 1377 C CA . TRP A 1 178 ? 17.138 6.286 -34.467 1.00 53.44 178 TRP A CA 1
ATOM 1378 C C . TRP A 1 178 ? 18.091 5.251 -33.832 1.00 53.44 178 TRP A C 1
ATOM 1380 O O . TRP A 1 178 ? 18.712 4.487 -34.563 1.00 53.44 178 TRP A O 1
ATOM 1390 N N . ASN A 1 179 ? 18.180 5.224 -32.498 1.00 60.69 179 ASN A N 1
ATOM 1391 C CA . ASN A 1 179 ? 18.818 4.199 -31.684 1.00 60.69 179 ASN A CA 1
ATOM 1392 C C . ASN A 1 179 ? 17.838 3.832 -30.563 1.00 60.69 179 ASN A C 1
ATOM 1394 O O . ASN A 1 179 ? 17.390 4.731 -29.848 1.00 60.69 179 ASN A O 1
ATOM 1398 N N . ASP A 1 180 ? 17.538 2.544 -30.413 1.00 70.50 180 ASP A N 1
ATOM 1399 C CA . ASP A 1 180 ? 16.775 2.030 -29.278 1.00 70.50 180 ASP A CA 1
ATOM 1400 C C . ASP A 1 180 ? 17.522 2.375 -27.979 1.00 70.50 180 ASP A C 1
ATOM 1402 O O . ASP A 1 180 ? 18.659 1.952 -27.760 1.00 70.50 180 ASP A O 1
ATOM 1406 N N . ASP A 1 181 ? 16.911 3.211 -27.139 1.00 85.62 181 ASP A N 1
ATOM 1407 C CA . ASP A 1 181 ? 17.481 3.602 -25.849 1.00 85.62 181 ASP A CA 1
ATOM 1408 C C . ASP A 1 181 ? 17.238 2.477 -24.827 1.00 85.62 181 ASP A C 1
ATOM 1410 O O . ASP A 1 181 ? 16.193 2.418 -24.166 1.00 85.62 181 ASP A O 1
ATOM 1414 N N . GLU A 1 182 ? 18.204 1.555 -24.729 1.00 87.12 182 GLU A N 1
ATOM 1415 C CA . GLU A 1 182 ? 18.146 0.396 -23.825 1.00 87.12 182 GLU A CA 1
ATOM 1416 C C . GLU A 1 182 ? 17.981 0.796 -22.346 1.00 87.12 182 GLU A C 1
ATOM 1418 O O . GLU A 1 182 ? 17.408 0.031 -21.562 1.00 87.12 182 GLU A O 1
ATOM 1423 N N . ASP A 1 183 ? 18.430 1.989 -21.940 1.00 89.44 183 ASP A N 1
ATOM 1424 C CA . ASP A 1 183 ? 18.269 2.477 -20.567 1.00 89.44 183 ASP A CA 1
ATOM 1425 C C . ASP A 1 183 ? 16.815 2.897 -20.311 1.00 89.44 183 ASP A C 1
ATOM 1427 O O . ASP A 1 183 ? 16.230 2.541 -19.281 1.00 89.44 183 ASP A O 1
ATOM 1431 N N . MET A 1 184 ? 16.179 3.583 -21.267 1.00 91.56 184 MET A N 1
ATOM 1432 C CA . MET A 1 184 ? 14.746 3.894 -21.186 1.00 91.56 184 MET A CA 1
ATOM 1433 C C . MET A 1 184 ? 13.873 2.639 -21.245 1.00 91.56 184 MET A C 1
ATOM 1435 O O . MET A 1 184 ? 12.872 2.565 -20.526 1.00 91.56 184 MET A O 1
ATOM 1439 N N . GLN A 1 185 ? 14.243 1.642 -22.051 1.00 90.75 185 GLN A N 1
ATOM 1440 C CA . GLN A 1 185 ? 13.552 0.349 -22.088 1.00 90.75 185 GLN A CA 1
ATOM 1441 C C . GLN A 1 185 ? 13.692 -0.396 -20.752 1.00 90.75 185 GLN A C 1
ATOM 1443 O O . GLN A 1 185 ? 12.700 -0.870 -20.190 1.00 90.75 185 GLN A O 1
ATOM 1448 N N . ALA A 1 186 ? 14.898 -0.430 -20.177 1.00 92.00 186 ALA A N 1
ATOM 1449 C CA . ALA A 1 186 ? 15.144 -1.022 -18.864 1.00 92.00 186 ALA A CA 1
ATOM 1450 C C . ALA A 1 186 ? 14.364 -0.304 -17.747 1.00 92.00 186 ALA A C 1
ATOM 1452 O O . ALA A 1 186 ? 13.817 -0.952 -16.846 1.00 92.00 186 ALA A O 1
ATOM 1453 N N . GLN A 1 187 ? 14.257 1.025 -17.818 1.00 93.69 187 GLN A N 1
ATOM 1454 C CA . GLN A 1 187 ? 13.448 1.814 -16.892 1.00 93.69 187 GLN A CA 1
ATOM 1455 C C . GLN A 1 187 ? 11.942 1.608 -17.117 1.00 93.69 187 GLN A C 1
ATOM 1457 O O . GLN A 1 187 ? 11.181 1.556 -16.153 1.00 93.69 187 GLN A O 1
ATOM 1462 N N . SER A 1 188 ? 11.485 1.432 -18.359 1.00 94.81 188 SER A N 1
ATOM 1463 C CA . SER A 1 188 ? 10.090 1.078 -18.648 1.00 94.81 188 SER A CA 1
ATOM 1464 C C . SER A 1 188 ? 9.725 -0.268 -18.014 1.00 94.81 188 SER A C 1
ATOM 1466 O O . SER A 1 188 ? 8.735 -0.362 -17.283 1.00 94.81 188 SER A O 1
ATOM 1468 N N . LEU A 1 189 ? 10.575 -1.286 -18.197 1.00 94.31 189 LEU A N 1
ATOM 1469 C CA . LEU A 1 189 ? 10.397 -2.603 -17.586 1.00 94.31 189 LEU A CA 1
ATOM 1470 C C . LEU A 1 189 ? 10.414 -2.532 -16.049 1.00 94.31 189 LEU A C 1
ATOM 1472 O O . LEU A 1 189 ? 9.603 -3.194 -15.401 1.00 94.31 189 LEU A O 1
ATOM 1476 N N . HIS A 1 190 ? 11.260 -1.679 -15.462 1.00 93.00 190 HIS A N 1
ATOM 1477 C CA . HIS A 1 190 ? 11.242 -1.410 -14.020 1.00 93.00 190 HIS A CA 1
ATOM 1478 C C . HIS A 1 190 ? 9.873 -0.942 -13.527 1.00 93.00 190 HIS A C 1
ATOM 1480 O O . HIS A 1 190 ? 9.329 -1.465 -12.554 1.00 93.00 190 HIS A O 1
ATOM 1486 N N . MET A 1 191 ? 9.307 0.050 -14.214 1.00 94.75 191 MET A N 1
ATOM 1487 C CA . MET A 1 191 ? 8.028 0.643 -13.840 1.00 94.75 191 MET A CA 1
ATOM 1488 C C . MET A 1 191 ? 6.884 -0.367 -13.993 1.00 94.75 191 MET A C 1
ATOM 1490 O O . MET A 1 191 ? 5.970 -0.388 -13.168 1.00 94.75 191 MET A O 1
ATOM 1494 N N . VAL A 1 192 ? 6.969 -1.278 -14.968 1.00 94.31 192 VAL A N 1
ATOM 1495 C CA . VAL A 1 192 ? 6.054 -2.427 -15.062 1.00 94.31 192 VAL A CA 1
ATOM 1496 C C . VAL A 1 192 ? 6.220 -3.384 -13.881 1.00 94.31 192 VAL A C 1
ATOM 1498 O O . VAL A 1 192 ? 5.218 -3.789 -13.297 1.00 94.31 192 VAL A O 1
ATOM 1501 N N . ASN A 1 193 ? 7.447 -3.720 -13.476 1.00 92.62 193 ASN A N 1
ATOM 1502 C CA . ASN A 1 193 ? 7.692 -4.581 -12.311 1.00 92.62 193 ASN A CA 1
ATOM 1503 C C . ASN A 1 193 ? 7.177 -3.948 -11.008 1.00 92.62 193 ASN A C 1
ATOM 1505 O O . ASN A 1 193 ? 6.586 -4.634 -10.171 1.00 92.62 193 ASN A O 1
ATOM 1509 N N . LEU A 1 194 ? 7.326 -2.628 -10.856 1.00 91.56 194 LEU A N 1
ATOM 1510 C CA . LEU A 1 194 ? 6.710 -1.873 -9.765 1.00 91.56 194 LEU A CA 1
ATOM 1511 C C . LEU A 1 194 ? 5.186 -1.973 -9.814 1.00 91.56 194 LEU A C 1
ATOM 1513 O O . LEU A 1 194 ? 4.578 -2.287 -8.797 1.00 91.56 194 LEU A O 1
ATOM 1517 N N . ALA A 1 195 ? 4.554 -1.778 -10.973 1.00 92.19 195 ALA A N 1
ATOM 1518 C CA . ALA A 1 195 ? 3.107 -1.935 -11.112 1.00 92.19 195 ALA A CA 1
ATOM 1519 C C . ALA A 1 195 ? 2.633 -3.364 -10.770 1.00 92.19 195 ALA A C 1
ATOM 1521 O O . ALA A 1 195 ? 1.624 -3.532 -10.081 1.00 92.19 195 ALA A O 1
ATOM 1522 N N . TRP A 1 196 ? 3.394 -4.389 -11.167 1.00 90.19 196 TRP A N 1
ATOM 1523 C CA . TRP A 1 196 ? 3.126 -5.786 -10.816 1.00 90.19 196 TRP A CA 1
ATOM 1524 C C . TRP A 1 196 ? 3.221 -6.066 -9.319 1.00 90.19 196 TRP A C 1
ATOM 1526 O O . TRP A 1 196 ? 2.453 -6.885 -8.822 1.00 90.19 196 TRP A O 1
ATOM 1536 N N . SER A 1 197 ? 4.077 -5.357 -8.578 1.00 88.88 197 SER A N 1
ATOM 1537 C CA . SER A 1 197 ? 4.173 -5.512 -7.116 1.00 88.88 197 SER A CA 1
ATOM 1538 C C . SER A 1 197 ? 2.885 -5.137 -6.363 1.00 88.88 197 SER A C 1
ATOM 1540 O O . SER A 1 197 ? 2.727 -5.469 -5.190 1.00 88.88 197 SER A O 1
ATOM 1542 N N . TYR A 1 198 ? 1.941 -4.475 -7.039 1.00 86.06 198 TYR A N 1
ATOM 1543 C CA . TYR A 1 198 ? 0.612 -4.152 -6.523 1.00 86.06 198 TYR A CA 1
ATOM 1544 C C . TYR A 1 198 ? -0.474 -5.176 -6.932 1.00 86.0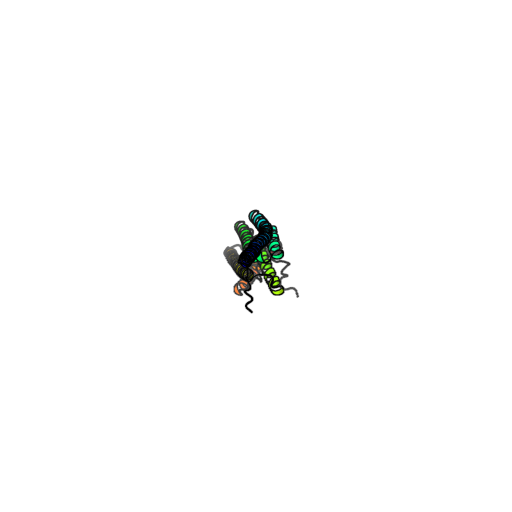6 198 TYR A C 1
ATOM 1546 O O . TYR A 1 198 ? -1.638 -5.064 -6.531 1.00 86.06 198 TYR A O 1
ATOM 1554 N N . TYR A 1 199 ? -0.138 -6.184 -7.739 1.00 82.00 199 TYR A N 1
ATOM 1555 C CA . TYR A 1 199 ? -1.049 -7.272 -8.105 1.00 82.00 199 TYR A CA 1
ATOM 1556 C C . TYR A 1 199 ? -1.109 -8.355 -7.011 1.00 82.00 199 TYR A C 1
ATOM 1558 O O . TYR A 1 199 ? -0.090 -8.642 -6.388 1.00 82.00 199 TYR A O 1
ATOM 1566 N N . PRO A 1 200 ? -2.270 -9.003 -6.767 1.00 79.69 200 PRO A N 1
ATOM 1567 C CA . PRO A 1 200 ? -3.596 -8.749 -7.350 1.00 79.69 200 PRO A CA 1
ATOM 1568 C C . PRO A 1 200 ? -4.423 -7.708 -6.584 1.00 79.69 200 PRO A C 1
ATOM 1570 O O . PRO A 1 200 ? -5.577 -7.454 -6.925 1.00 79.69 200 PRO A O 1
ATOM 1573 N N . HIS A 1 201 ? -3.886 -7.149 -5.501 1.00 81.31 201 HIS A N 1
ATOM 1574 C CA . HIS A 1 201 ? -4.685 -6.432 -4.508 1.00 81.31 201 HIS A CA 1
ATOM 1575 C C . HIS A 1 201 ? -5.165 -5.050 -4.968 1.00 81.31 201 HIS A C 1
ATOM 1577 O O . HIS A 1 201 ? -6.234 -4.602 -4.544 1.00 81.31 201 HIS A O 1
ATOM 1583 N N . PHE A 1 202 ? -4.420 -4.398 -5.861 1.00 83.62 202 PHE A N 1
ATOM 1584 C CA . PHE A 1 202 ? -4.711 -3.032 -6.303 1.00 83.62 202 PHE A CA 1
ATOM 1585 C C . PHE A 1 202 ? -4.904 -2.906 -7.822 1.00 83.62 202 PHE A C 1
ATOM 1587 O O . PHE A 1 202 ? -5.607 -2.009 -8.290 1.00 83.62 202 PHE A O 1
ATOM 1594 N N . THR A 1 203 ? -4.338 -3.826 -8.601 1.00 76.94 203 THR A N 1
ATOM 1595 C CA . THR A 1 203 ? -4.448 -3.882 -10.068 1.00 76.94 203 THR A CA 1
ATOM 1596 C C . THR A 1 203 ? -5.565 -4.834 -10.503 1.00 76.94 203 THR A C 1
ATOM 1598 O O . THR A 1 203 ? -5.338 -5.872 -11.119 1.00 76.94 203 THR A O 1
ATOM 1601 N N . THR A 1 204 ? -6.809 -4.488 -10.160 1.00 74.50 204 THR A N 1
ATOM 1602 C CA . THR A 1 204 ? -7.986 -5.321 -10.480 1.00 74.50 204 THR A CA 1
ATOM 1603 C C . THR A 1 204 ? -8.657 -4.967 -11.806 1.00 74.50 204 THR A C 1
ATOM 1605 O O . THR A 1 204 ? -9.540 -5.692 -12.259 1.00 74.50 204 THR A O 1
ATOM 1608 N N . GLU A 1 205 ? -8.284 -3.848 -12.426 1.00 85.81 205 GLU A N 1
ATOM 1609 C CA . GLU A 1 205 ? -8.871 -3.416 -13.693 1.00 85.81 205 GLU A CA 1
ATOM 1610 C C . GLU A 1 205 ? -8.200 -4.127 -14.870 1.00 85.81 205 GLU A C 1
ATOM 1612 O O . GLU A 1 205 ? -6.975 -4.129 -15.000 1.00 85.81 205 GLU A O 1
ATOM 1617 N N . GLN A 1 206 ? -9.013 -4.709 -15.758 1.00 88.06 206 GLN A N 1
ATOM 1618 C CA . GLN A 1 206 ? -8.527 -5.499 -16.892 1.00 88.06 206 GLN A CA 1
ATOM 1619 C C . GLN A 1 206 ? -7.539 -4.715 -17.761 1.00 88.06 206 GLN A C 1
ATOM 1621 O O . GLN A 1 206 ? -6.520 -5.263 -18.173 1.00 88.06 206 GLN A O 1
ATOM 1626 N N . TRP A 1 207 ? -7.799 -3.424 -17.995 1.00 93.38 207 TRP A N 1
ATOM 1627 C CA . TRP A 1 207 ? -6.919 -2.596 -18.816 1.00 93.38 207 TRP A CA 1
ATOM 1628 C C . TRP A 1 207 ? -5.516 -2.465 -18.210 1.00 93.38 207 TRP A C 1
ATOM 1630 O O . TRP A 1 207 ? -4.548 -2.471 -18.962 1.00 93.38 207 TRP A O 1
ATOM 1640 N N . MET A 1 208 ? -5.382 -2.393 -16.877 1.00 92.31 208 MET A N 1
ATOM 1641 C CA . MET A 1 208 ? -4.078 -2.287 -16.212 1.00 92.31 208 MET A CA 1
ATOM 1642 C C . MET A 1 208 ? -3.264 -3.551 -16.451 1.00 92.31 208 MET A C 1
ATOM 1644 O O . MET A 1 208 ? -2.112 -3.478 -16.866 1.00 92.31 208 MET A O 1
ATOM 1648 N N . VAL A 1 209 ? -3.887 -4.710 -16.232 1.00 90.25 209 VAL A N 1
ATOM 1649 C CA . VAL A 1 209 ? -3.257 -6.019 -16.432 1.00 90.25 209 VAL A CA 1
ATOM 1650 C C . VAL A 1 209 ? -2.850 -6.196 -17.892 1.00 90.25 209 VAL A C 1
ATOM 1652 O O . VAL A 1 209 ? -1.693 -6.499 -18.173 1.00 90.25 209 VAL A O 1
ATOM 1655 N N . SER A 1 210 ? -3.762 -5.931 -18.830 1.00 93.06 210 SER A N 1
ATOM 1656 C CA . SER A 1 210 ? -3.463 -5.990 -20.263 1.00 93.06 210 SER A CA 1
ATOM 1657 C C . SER A 1 210 ? -2.328 -5.045 -20.654 1.00 93.06 210 SER A C 1
ATOM 1659 O O . SER A 1 210 ? -1.451 -5.440 -21.417 1.00 93.06 210 SER A O 1
ATOM 1661 N N . LYS A 1 211 ? -2.299 -3.825 -20.105 1.00 95.12 211 LYS A N 1
ATOM 1662 C CA . LYS A 1 211 ? -1.263 -2.842 -20.428 1.00 95.12 211 LYS A CA 1
ATOM 1663 C C . LYS A 1 211 ? 0.103 -3.219 -19.859 1.00 95.12 211 LYS A C 1
ATOM 1665 O O . LYS A 1 211 ? 1.105 -3.054 -20.547 1.00 95.12 211 LYS A O 1
ATOM 1670 N N . MET A 1 212 ? 0.150 -3.764 -18.642 1.00 92.62 212 MET A N 1
ATOM 1671 C CA . MET A 1 212 ? 1.383 -4.308 -18.065 1.00 92.62 212 MET A CA 1
ATOM 1672 C C . MET A 1 212 ? 1.947 -5.446 -18.925 1.00 92.62 212 MET A C 1
ATOM 1674 O O . MET A 1 212 ? 3.148 -5.467 -19.176 1.00 92.62 212 MET A O 1
ATOM 1678 N N . TYR A 1 213 ? 1.095 -6.356 -19.414 1.00 92.94 213 TYR A N 1
ATOM 1679 C CA . TYR A 1 213 ? 1.525 -7.426 -20.321 1.00 92.94 213 TYR A CA 1
ATOM 1680 C C . TYR A 1 213 ? 2.018 -6.905 -21.673 1.00 92.94 213 TYR A C 1
ATOM 1682 O O . TYR A 1 213 ? 3.047 -7.379 -22.142 1.00 92.94 213 TYR A O 1
ATOM 1690 N N . GLU A 1 214 ? 1.320 -5.938 -22.278 1.00 93.69 214 GLU A N 1
ATOM 1691 C CA . GLU A 1 214 ? 1.739 -5.299 -23.536 1.00 93.69 214 GLU A CA 1
ATOM 1692 C C . GLU A 1 214 ? 3.152 -4.716 -23.406 1.00 93.69 214 GLU A C 1
ATOM 1694 O O . GLU A 1 214 ? 4.031 -5.036 -24.198 1.00 93.69 214 GLU A O 1
ATOM 1699 N N . ILE A 1 215 ? 3.387 -3.896 -22.376 1.00 93.06 215 ILE A N 1
ATOM 1700 C CA . ILE A 1 215 ? 4.687 -3.245 -22.175 1.00 93.06 215 ILE A CA 1
ATOM 1701 C C . ILE A 1 215 ? 5.764 -4.288 -21.858 1.00 93.06 215 ILE A C 1
ATOM 1703 O O . ILE A 1 215 ? 6.854 -4.220 -22.415 1.00 93.06 215 ILE A O 1
ATOM 1707 N N . TRP A 1 216 ? 5.475 -5.267 -20.994 1.00 93.06 216 TRP A N 1
ATOM 1708 C CA . TRP A 1 216 ? 6.435 -6.323 -20.665 1.00 93.06 216 TRP A CA 1
ATOM 1709 C C . TRP A 1 216 ? 6.846 -7.148 -21.890 1.00 93.06 216 TRP A C 1
ATOM 1711 O O . TRP A 1 216 ? 8.031 -7.437 -22.044 1.00 93.06 216 TRP A O 1
ATOM 1721 N N . ALA A 1 217 ? 5.889 -7.523 -22.746 1.00 90.38 217 ALA A N 1
ATOM 1722 C CA . ALA A 1 217 ? 6.161 -8.309 -23.946 1.00 90.38 217 ALA A CA 1
ATOM 1723 C C . ALA A 1 217 ? 7.092 -7.550 -24.900 1.00 90.38 217 ALA A C 1
ATOM 1725 O O . ALA A 1 217 ? 8.117 -8.097 -25.297 1.00 90.38 217 ALA A O 1
ATOM 1726 N N . ASP A 1 218 ? 6.798 -6.272 -25.158 1.00 90.12 218 ASP A N 1
ATOM 1727 C CA . ASP A 1 218 ? 7.661 -5.403 -25.963 1.00 90.12 218 ASP A CA 1
ATOM 1728 C C . ASP A 1 218 ? 9.082 -5.316 -25.378 1.00 90.12 218 ASP A C 1
ATOM 1730 O O . ASP A 1 218 ? 10.061 -5.553 -26.079 1.00 90.12 218 ASP A O 1
ATOM 1734 N N . MET A 1 219 ? 9.219 -5.026 -24.077 1.00 89.38 219 MET A N 1
ATOM 1735 C CA . MET A 1 219 ? 10.540 -4.859 -23.449 1.00 89.38 219 MET A CA 1
ATOM 1736 C C . MET A 1 219 ? 11.343 -6.156 -23.382 1.00 89.38 219 MET A C 1
ATOM 1738 O O . MET A 1 219 ? 12.569 -6.117 -23.410 1.00 89.38 219 MET A O 1
ATOM 1742 N N . LYS A 1 220 ? 10.681 -7.311 -23.283 1.00 85.19 220 LYS A N 1
ATOM 1743 C CA . LYS A 1 220 ? 11.355 -8.610 -23.294 1.00 85.19 220 LYS A CA 1
ATOM 1744 C C . LYS A 1 220 ? 12.006 -8.909 -24.646 1.00 85.19 220 LYS A C 1
ATOM 1746 O O . LYS A 1 220 ? 13.068 -9.530 -24.660 1.00 85.19 220 LYS A O 1
ATOM 1751 N N . ASP A 1 221 ? 11.365 -8.504 -25.736 1.00 84.38 221 ASP A N 1
ATOM 1752 C CA . ASP A 1 221 ? 11.852 -8.759 -27.091 1.00 84.38 221 ASP A CA 1
ATOM 1753 C C . ASP A 1 221 ? 12.849 -7.683 -27.559 1.00 84.38 221 ASP A C 1
ATOM 1755 O O . ASP A 1 221 ? 13.736 -7.981 -28.357 1.00 84.38 221 ASP A O 1
ATOM 1759 N N . GLU A 1 222 ? 12.732 -6.455 -27.042 1.00 84.44 222 GLU A N 1
ATOM 1760 C CA . GLU A 1 222 ? 13.602 -5.324 -27.394 1.00 84.44 222 GLU A CA 1
ATOM 1761 C C . GLU A 1 222 ? 14.904 -5.270 -26.589 1.00 84.44 222 GLU A C 1
ATOM 1763 O O . GLU A 1 222 ? 15.952 -4.933 -27.137 1.00 84.44 222 GLU A O 1
ATOM 1768 N N . LEU A 1 223 ? 14.875 -5.621 -25.300 1.00 83.25 223 LEU A N 1
ATOM 1769 C CA . LEU A 1 223 ? 16.081 -5.601 -24.479 1.00 83.25 223 LEU A CA 1
ATOM 1770 C C . LEU A 1 223 ? 17.028 -6.740 -24.847 1.00 83.25 223 LEU A C 1
ATOM 1772 O O . LEU A 1 223 ? 16.628 -7.899 -25.000 1.00 83.25 223 LEU A O 1
ATOM 1776 N N . SER A 1 224 ? 18.330 -6.446 -24.837 1.00 85.12 224 SER A N 1
ATOM 1777 C CA . SER A 1 224 ? 19.335 -7.501 -24.875 1.00 85.12 224 SER A CA 1
ATOM 1778 C C . SER A 1 224 ? 19.104 -8.495 -23.726 1.00 85.12 224 SER A C 1
ATOM 1780 O O . SER A 1 224 ? 18.768 -8.133 -22.592 1.00 85.12 224 SER A O 1
ATOM 1782 N N . GLY A 1 225 ? 19.324 -9.788 -23.988 1.00 85.00 225 GLY A N 1
ATOM 1783 C CA . GLY A 1 225 ? 19.072 -10.828 -22.985 1.00 85.00 225 GLY A CA 1
ATOM 1784 C C . GLY A 1 225 ? 19.879 -10.654 -21.687 1.00 85.00 225 GLY A C 1
ATOM 1785 O O . GLY A 1 225 ? 19.513 -11.221 -20.658 1.00 85.00 225 GLY A O 1
ATOM 1786 N N . TRP A 1 226 ? 20.977 -9.889 -21.712 1.00 86.88 226 TRP A N 1
ATOM 1787 C CA . TRP A 1 226 ? 21.730 -9.508 -20.517 1.00 86.88 226 TRP A CA 1
ATOM 1788 C C . TRP A 1 226 ? 21.063 -8.355 -19.752 1.00 86.88 226 TRP A C 1
ATOM 1790 O O . TRP A 1 226 ? 20.832 -8.522 -18.553 1.00 86.88 226 TRP A O 1
ATOM 1800 N N . GLN A 1 227 ? 20.681 -7.261 -20.424 1.00 86.00 227 GLN A N 1
ATOM 1801 C CA . GLN A 1 227 ? 20.024 -6.101 -19.802 1.00 86.00 227 GLN A CA 1
ATOM 1802 C C . GLN A 1 227 ? 18.690 -6.507 -19.155 1.00 86.00 227 GLN A C 1
ATOM 1804 O O . GLN A 1 227 ? 18.434 -6.194 -17.992 1.00 86.00 227 GLN A O 1
ATOM 1809 N N . TYR A 1 228 ? 17.887 -7.319 -19.854 1.00 88.50 228 TYR A N 1
ATOM 1810 C CA . TYR A 1 228 ? 16.646 -7.880 -19.311 1.00 88.50 228 TYR A CA 1
ATOM 1811 C C . TYR A 1 228 ? 16.889 -8.634 -17.993 1.00 88.50 228 TYR A C 1
ATOM 1813 O O . TYR A 1 228 ? 16.202 -8.408 -16.998 1.00 88.50 228 TYR A O 1
ATOM 1821 N N . ARG A 1 229 ? 17.905 -9.510 -17.945 1.00 87.62 229 ARG A N 1
ATOM 1822 C CA . ARG A 1 229 ? 18.240 -10.262 -16.722 1.00 87.62 229 ARG A CA 1
ATOM 1823 C C . ARG A 1 229 ? 18.687 -9.355 -15.580 1.00 87.62 229 ARG A C 1
ATOM 1825 O O . ARG A 1 229 ? 18.343 -9.646 -14.439 1.00 87.62 229 ARG A O 1
ATOM 1832 N N . GLN A 1 230 ? 19.420 -8.278 -15.864 1.00 89.19 230 GLN A N 1
ATOM 1833 C CA . GLN A 1 230 ? 19.812 -7.318 -14.831 1.00 89.19 230 GLN A CA 1
ATOM 1834 C C . GLN A 1 230 ? 18.603 -6.618 -14.212 1.00 89.19 230 GLN A C 1
ATOM 1836 O O . GLN A 1 230 ? 18.522 -6.528 -12.989 1.00 89.19 230 GLN A O 1
ATOM 1841 N N . VAL A 1 231 ? 17.646 -6.184 -15.037 1.00 88.88 231 VAL A N 1
ATOM 1842 C CA . VAL A 1 231 ? 16.398 -5.574 -14.555 1.00 88.88 231 VAL A CA 1
ATOM 1843 C C . VAL A 1 231 ? 15.621 -6.556 -13.680 1.00 88.88 231 VAL A C 1
ATOM 1845 O O . VAL A 1 231 ? 15.225 -6.206 -12.571 1.00 88.88 231 VAL A O 1
ATOM 1848 N N . MET A 1 232 ? 15.460 -7.803 -14.130 1.00 88.81 232 MET A N 1
ATOM 1849 C CA . MET A 1 232 ? 14.741 -8.822 -13.361 1.00 88.81 232 MET A CA 1
ATOM 1850 C C . MET A 1 232 ? 15.437 -9.182 -12.039 1.00 88.81 232 MET A C 1
ATOM 1852 O O . MET A 1 232 ? 14.750 -9.428 -11.049 1.00 88.81 232 MET A O 1
ATOM 1856 N N . GLU A 1 233 ? 16.774 -9.198 -11.989 1.00 87.62 233 GLU A N 1
ATOM 1857 C CA . GLU A 1 233 ? 17.511 -9.447 -10.741 1.00 87.62 233 GLU A CA 1
ATOM 1858 C C . GLU A 1 233 ? 17.430 -8.249 -9.786 1.00 87.62 233 GLU A C 1
ATOM 1860 O O . GLU A 1 233 ? 17.171 -8.438 -8.596 1.00 87.62 233 GLU A O 1
ATOM 1865 N N . ARG A 1 234 ? 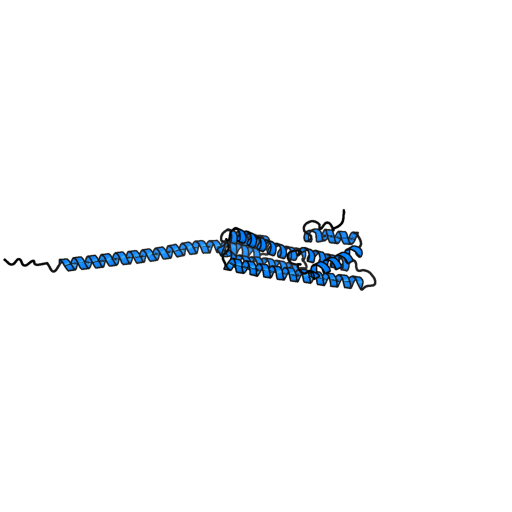17.572 -7.017 -10.298 1.00 86.56 234 ARG A N 1
ATOM 1866 C CA . ARG A 1 234 ? 17.383 -5.785 -9.513 1.00 86.56 234 ARG A CA 1
ATOM 1867 C C . ARG A 1 234 ? 15.994 -5.757 -8.875 1.00 86.56 234 ARG A C 1
ATOM 1869 O O . ARG A 1 234 ? 15.857 -5.463 -7.689 1.00 86.56 234 ARG A O 1
ATOM 1876 N N . ASP A 1 235 ? 14.975 -6.116 -9.650 1.00 88.06 235 ASP A N 1
ATOM 1877 C CA . ASP A 1 235 ? 13.569 -6.003 -9.259 1.00 88.06 235 ASP A CA 1
ATOM 1878 C C . ASP A 1 235 ? 13.032 -7.270 -8.579 1.00 88.06 235 ASP A C 1
ATOM 1880 O O . ASP A 1 235 ? 11.851 -7.356 -8.241 1.00 88.06 235 ASP A O 1
ATOM 1884 N N . ARG A 1 236 ? 13.888 -8.262 -8.313 1.00 82.81 236 ARG A N 1
ATOM 1885 C CA . ARG A 1 236 ? 13.490 -9.568 -7.767 1.00 82.81 236 ARG A CA 1
ATOM 1886 C C . ARG A 1 236 ? 12.689 -9.471 -6.466 1.00 82.81 236 ARG A C 1
ATOM 1888 O O . ARG A 1 236 ? 11.820 -10.304 -6.213 1.00 82.81 236 ARG A O 1
ATOM 1895 N N . LEU A 1 237 ? 12.981 -8.470 -5.633 1.00 75.12 237 LEU A N 1
ATOM 1896 C CA . LEU A 1 237 ? 12.277 -8.234 -4.368 1.00 75.12 237 LEU A CA 1
ATOM 1897 C C . LEU A 1 237 ? 10.843 -7.721 -4.565 1.00 75.12 237 LEU A C 1
ATOM 1899 O O . LEU A 1 237 ? 9.985 -8.029 -3.743 1.00 75.12 237 LEU A O 1
ATOM 1903 N N . LEU A 1 238 ? 10.569 -7.000 -5.657 1.00 77.94 238 LEU A N 1
ATOM 1904 C CA . LEU A 1 238 ? 9.226 -6.523 -6.009 1.00 77.94 238 LEU A CA 1
ATOM 1905 C C . LEU A 1 238 ? 8.307 -7.667 -6.434 1.00 77.94 238 LEU A C 1
ATOM 1907 O O . LEU A 1 238 ? 7.105 -7.630 -6.188 1.00 77.94 238 LEU A O 1
ATOM 1911 N N . LEU A 1 239 ? 8.887 -8.690 -7.060 1.00 63.41 239 LEU A N 1
ATOM 1912 C CA . LEU A 1 239 ? 8.161 -9.805 -7.661 1.00 63.41 239 LEU A CA 1
ATOM 1913 C C . LEU A 1 239 ? 7.928 -10.978 -6.699 1.00 63.41 239 LEU A C 1
ATOM 1915 O O . LEU A 1 239 ? 7.438 -12.009 -7.140 1.00 63.41 239 LEU A O 1
ATOM 1919 N N . GLY A 1 240 ? 8.288 -10.839 -5.413 1.00 53.94 240 GLY A N 1
ATOM 1920 C CA . GLY A 1 240 ? 7.882 -11.742 -4.329 1.00 53.94 240 GLY A CA 1
ATOM 1921 C C . GLY A 1 240 ? 7.932 -13.233 -4.685 1.00 53.94 240 GLY A C 1
ATOM 1922 O O . GLY A 1 240 ? 6.888 -13.860 -4.788 1.00 53.94 240 GLY A O 1
ATOM 1923 N N . ARG A 1 241 ? 9.147 -13.792 -4.829 1.00 44.25 241 ARG A N 1
ATOM 1924 C CA . ARG A 1 241 ? 9.442 -15.102 -5.453 1.00 44.25 241 ARG A CA 1
ATOM 1925 C C . ARG A 1 241 ? 9.019 -15.136 -6.919 1.00 44.25 241 ARG A C 1
ATOM 1927 O O . ARG A 1 241 ? 7.868 -15.404 -7.217 1.00 44.25 241 ARG A O 1
ATOM 1934 N N . VAL A 1 242 ? 10.017 -14.933 -7.785 1.00 34.56 242 VAL A N 1
ATOM 1935 C CA . VAL A 1 242 ? 10.117 -15.453 -9.157 1.00 34.56 242 VAL A CA 1
ATOM 1936 C C . VAL A 1 242 ? 8.747 -15.801 -9.740 1.00 34.56 242 VAL A C 1
ATOM 1938 O O . VAL A 1 242 ? 8.274 -16.928 -9.599 1.00 34.56 242 VAL A O 1
ATOM 1941 N N . ILE A 1 243 ? 8.125 -14.840 -10.427 1.00 38.53 243 ILE A N 1
ATOM 1942 C CA . ILE A 1 243 ? 7.239 -15.198 -11.531 1.00 38.53 243 ILE A CA 1
ATOM 1943 C C . ILE A 1 243 ? 8.146 -15.978 -12.483 1.00 38.53 243 ILE A C 1
ATOM 1945 O O . ILE A 1 243 ? 8.872 -15.394 -13.289 1.00 38.53 243 ILE A O 1
ATOM 1949 N N . GLU A 1 244 ? 8.201 -17.300 -12.322 1.00 36.75 244 GLU A N 1
ATOM 1950 C CA . GLU A 1 244 ? 8.665 -18.157 -13.393 1.00 36.75 244 GLU A CA 1
ATOM 1951 C C . GLU A 1 244 ? 7.743 -17.802 -14.546 1.00 36.75 244 GLU A C 1
ATOM 1953 O O . GLU A 1 244 ? 6.520 -17.933 -14.444 1.00 36.75 244 GLU A O 1
ATOM 1958 N N . ALA A 1 245 ? 8.329 -17.205 -15.584 1.00 37.50 245 ALA A N 1
ATOM 1959 C CA . ALA A 1 245 ? 7.608 -16.858 -16.789 1.00 37.50 245 ALA A CA 1
ATOM 1960 C C . ALA A 1 245 ? 6.714 -18.052 -17.166 1.00 37.50 245 ALA A C 1
ATOM 1962 O O . ALA A 1 245 ? 7.210 -19.183 -17.161 1.00 37.50 245 ALA A O 1
ATOM 1963 N N . PRO A 1 246 ? 5.420 -17.853 -17.466 1.00 38.56 246 PRO A N 1
ATOM 1964 C CA . PRO A 1 246 ? 4.582 -18.958 -17.896 1.00 38.56 246 PRO A CA 1
ATOM 1965 C C . PRO A 1 246 ? 5.164 -19.493 -19.208 1.00 38.56 246 PRO A C 1
ATOM 1967 O O . PRO A 1 246 ? 5.058 -18.848 -20.249 1.00 38.56 246 PRO A O 1
ATOM 1970 N N . GLY A 1 247 ? 5.845 -20.638 -19.138 1.00 40.66 247 GLY A N 1
ATOM 1971 C CA . GLY A 1 247 ? 6.404 -21.309 -20.308 1.00 40.66 247 GLY A CA 1
ATOM 1972 C C . GLY A 1 247 ? 7.773 -21.947 -20.102 1.00 40.66 247 GLY A C 1
ATOM 1973 O O . GLY A 1 247 ? 8.759 -21.459 -20.648 1.00 40.66 247 GLY A O 1
ATOM 1974 N N . ARG A 1 248 ? 7.805 -23.084 -19.397 1.00 36.44 248 ARG A N 1
ATOM 1975 C CA . ARG A 1 248 ? 8.551 -24.290 -19.806 1.00 36.44 248 ARG A CA 1
ATOM 1976 C C . ARG A 1 248 ? 7.773 -25.528 -19.343 1.00 36.44 248 ARG A C 1
ATOM 1978 O O . ARG A 1 248 ? 8.002 -26.039 -18.252 1.00 36.44 248 ARG A O 1
ATOM 1985 N N . GLN A 1 249 ? 6.826 -25.953 -20.176 1.00 32.78 249 GLN A N 1
ATOM 1986 C CA . GLN A 1 249 ? 6.526 -27.371 -20.381 1.00 32.78 249 GLN A CA 1
ATOM 1987 C C . GLN A 1 249 ? 7.092 -27.748 -21.744 1.00 32.78 249 GLN A C 1
ATOM 1989 O O . GLN A 1 249 ? 7.009 -26.881 -22.646 1.00 32.78 249 GLN A O 1
#

Foldseek 3Di:
DDDDDDDDPPPVVVVVVVVVVVVVVVVVVVVVVVVVVVVVVVVVVVVVVVLLPPLQVQLVVCLVVVVLVSSLVSLVVSCVVPVASLLPSLVVNLVSLCVSLVVCVVVVNLVSNLVSLVVNLVSLVVVVVVCVVVVRHDPSSVVSSVVSNVVSLVVLLVQLVVLLVQLVVLLVVLVPDPHRPLVSLLSSLLSLLSSCLSPPRRQVDPVSVVSSVVSNVSSCVPHDPVSVVVSCVVSVSSNPPDPPPPDDD